Protein AF-A0A350Q839-F1 (afdb_monomer)

pLDDT: mean 71.6, std 26.06, range [25.28, 97.12]

Sequence (300 aa):
AAVNEIVLAGEKVLFVCTKRQLRSVIEQEAEQCGAFYVTERWLGGMLTNFQTIRKQIRRLKELERGQEESAFEFYTKKERLLLDRERIKLNKYLAGVKDMTRLPGAMFIVDVKREVSAVREAGRLGIPVIAITDTNANPDLVEYPVPGNDDAIRSVGLITQAIAESIREAGAQVPEEQKRKVQDAQATTYSTETGEVTETPSRPAAPRRKRVPRPEIIEKHTGSGAAGAGAAGLVEDGEEVSLEDPEGSEDEAANGIAAAGGGDATDSKAAADGEEAEDEEPIDSEPAADGETDEAESGS

Foldseek 3Di:
DVLLVLVLLVFAEEEEAQDPVALVLLVVLCVLLVHFYFHHDDDQCVQVVVVVVVVLLVLLVVLVVCVVVVVCVVPDPVVNVVSVVSNVVSCNGCVRPSPVLDDGQAYEYQDCPRCVSVLVSCVVVVRAYEYADEPVDDCVSHPHYDDWDRNDNVTCSVVSNVSSVSSNVSNVVRDPVSVVVVVVVSVVSVCVVVVDDPDPPDDDDDDDDDDDDDPPPPPPPPDDDDDDDDDDDDDDDDDDDDDDDDDDDDDDDDDDDDDDYDDDDDDDDDDDDYDDDDDDDDDDDDDDDDDDDDDDDDDD

Solvent-accessible surface area (backbone atoms only — not comparable to full-atom values): 19435 Å² total; per-residue (Å²): 105,74,68,34,54,40,28,47,73,60,42,43,45,32,40,38,31,55,53,80,91,43,27,70,57,55,51,53,42,23,57,76,39,72,38,30,36,42,43,60,58,90,57,92,44,62,70,79,37,36,73,61,46,50,52,54,44,50,53,37,52,52,50,51,51,36,56,76,68,52,61,55,74,84,49,53,76,69,54,46,53,49,53,50,52,49,39,56,55,45,44,65,59,35,56,46,46,60,84,60,88,64,86,55,54,30,35,42,36,50,35,56,74,79,41,45,68,58,47,54,42,29,59,77,71,70,33,50,34,33,28,37,36,38,100,88,41,75,56,93,75,34,80,44,61,39,82,40,58,61,84,44,59,72,51,42,46,55,54,50,47,57,50,28,47,45,43,40,57,25,52,70,67,36,50,70,67,48,54,47,54,52,49,54,51,50,52,53,59,46,36,75,72,71,71,54,78,78,78,70,95,74,75,91,76,80,85,77,78,84,82,79,80,78,87,85,73,69,74,83,80,74,83,84,88,86,87,86,86,89,82,89,87,82,86,90,85,84,83,88,88,86,87,83,88,83,84,92,83,92,84,90,86,92,80,90,88,77,90,78,88,80,88,79,86,86,84,90,80,90,88,85,78,89,77,87,89,86,83,90,85,87,81,89,82,89,89,87,85,86,81,84,90,84,89,84,91,86,91,130

Secondary structure (DSSP, 8-state):
-HHHHHHHTT--EEEE---TTTHHHHHHHHHHHT-EEE-S-PPTTTTTTHHHHHHHHHHHHHHHHHHHTTGGGGS-HHHHHHHHHHHHHHHHHHGGGTT--S--SEEEEE-TTT-HHHHHHHHHHT--EEEEE-TTS-GGG-SEEEES-SS-HHHHHHHHHHHHHHHHHHHHHS-HHHHHHHHHHHHHHHHHHH---------PPP-PPPPPPPSSSGGGSS------------------------------------------------------------------------------

Structure (mmCIF, N/CA/C/O backbone):
data_AF-A0A350Q839-F1
#
_entry.id   AF-A0A350Q839-F1
#
loop_
_atom_site.group_PDB
_atom_site.id
_atom_site.type_symbol
_atom_site.label_atom_id
_atom_site.label_alt_id
_atom_site.label_comp_id
_atom_site.label_asym_id
_atom_site.label_entity_id
_atom_site.label_seq_id
_atom_site.pdbx_PDB_ins_code
_atom_site.Cartn_x
_atom_site.Cartn_y
_atom_site.Cartn_z
_atom_site.occupancy
_atom_site.B_iso_or_equiv
_atom_site.auth_seq_id
_atom_site.auth_comp_id
_atom_site.auth_asym_id
_atom_site.auth_atom_id
_atom_site.pdbx_PDB_model_num
ATOM 1 N N . ALA A 1 1 ? -0.639 -10.291 -18.328 1.00 67.06 1 ALA A N 1
ATOM 2 C CA . ALA A 1 1 ? -0.418 -11.731 -18.053 1.00 67.06 1 ALA A CA 1
ATOM 3 C C . ALA A 1 1 ? -0.520 -11.978 -16.551 1.00 67.06 1 ALA A C 1
ATOM 5 O O . ALA A 1 1 ? -1.649 -12.027 -16.087 1.00 67.06 1 ALA A O 1
ATOM 6 N N . ALA A 1 2 ? 0.580 -11.964 -15.783 1.00 82.50 2 ALA A N 1
ATOM 7 C CA . ALA A 1 2 ? 0.571 -12.248 -14.338 1.00 82.50 2 ALA A CA 1
ATOM 8 C C . ALA A 1 2 ? -0.484 -11.458 -13.527 1.00 82.50 2 ALA A C 1
ATOM 10 O O . ALA A 1 2 ? -1.234 -12.046 -12.755 1.00 82.50 2 ALA A O 1
ATOM 11 N N . VAL A 1 3 ? -0.617 -10.141 -13.756 1.00 87.31 3 VAL A N 1
ATOM 12 C CA . VAL A 1 3 ? -1.670 -9.308 -13.128 1.00 87.31 3 VAL A CA 1
ATOM 13 C C . VAL A 1 3 ? -3.073 -9.867 -13.392 1.00 87.31 3 VAL A C 1
ATOM 15 O O . VAL A 1 3 ? -3.870 -10.007 -12.468 1.00 87.31 3 VAL A O 1
ATOM 18 N N . ASN A 1 4 ? -3.369 -10.208 -14.646 1.00 89.25 4 ASN A N 1
ATOM 19 C CA . ASN A 1 4 ? -4.672 -10.711 -15.070 1.00 89.25 4 ASN A CA 1
ATOM 20 C C . ASN A 1 4 ? -4.971 -12.060 -14.404 1.00 89.25 4 ASN A C 1
ATOM 22 O O . ASN A 1 4 ? -6.074 -12.251 -1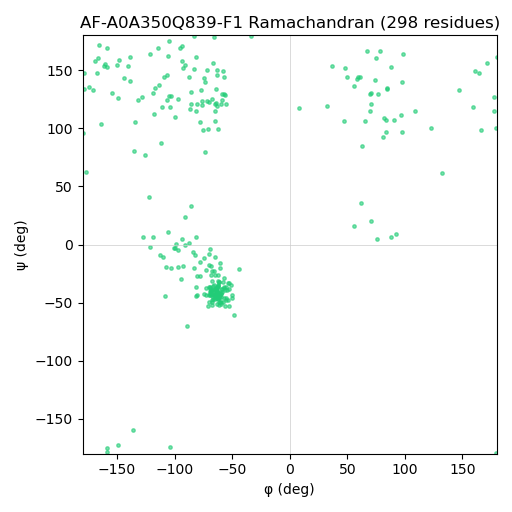3.915 1.00 89.25 4 ASN A O 1
ATOM 26 N N . GLU A 1 5 ? -3.998 -12.972 -14.340 1.00 89.44 5 GLU A N 1
ATOM 27 C CA . GLU A 1 5 ? -4.150 -14.290 -13.703 1.00 89.44 5 GLU A CA 1
ATOM 28 C C . GLU A 1 5 ? -4.481 -14.171 -12.207 1.00 89.44 5 GLU A C 1
ATOM 30 O O . GLU A 1 5 ? -5.400 -14.829 -11.719 1.00 89.44 5 GLU A O 1
ATOM 35 N N . ILE A 1 6 ? -3.804 -13.266 -11.496 1.00 89.62 6 ILE A N 1
ATOM 36 C CA . ILE A 1 6 ? -4.015 -13.015 -10.061 1.00 89.62 6 ILE A CA 1
ATOM 37 C C . ILE A 1 6 ? -5.393 -12.381 -9.807 1.00 89.62 6 ILE A C 1
ATOM 39 O O . ILE A 1 6 ? -6.110 -12.781 -8.886 1.00 89.62 6 ILE A O 1
ATOM 43 N N . VAL A 1 7 ? -5.819 -11.448 -10.663 1.00 89.12 7 VAL A N 1
ATOM 44 C CA . VAL A 1 7 ? -7.164 -10.854 -10.588 1.00 89.12 7 VAL A CA 1
ATOM 45 C C . VAL A 1 7 ? -8.252 -11.870 -10.971 1.00 89.12 7 VAL A C 1
ATOM 47 O O . VAL A 1 7 ? -9.298 -11.901 -10.325 1.00 89.12 7 VAL A O 1
ATOM 50 N N . LEU A 1 8 ? -8.006 -12.756 -11.943 1.00 87.81 8 LEU A N 1
ATOM 51 C CA . LEU A 1 8 ? -8.908 -13.854 -12.330 1.00 87.81 8 LEU A CA 1
ATOM 52 C C . LEU A 1 8 ? -9.035 -14.934 -11.245 1.00 87.81 8 LEU A C 1
ATOM 54 O O . LEU A 1 8 ? -10.121 -15.485 -11.063 1.00 87.81 8 LEU A O 1
ATOM 58 N N . ALA A 1 9 ? -7.986 -15.172 -10.452 1.00 86.31 9 ALA A N 1
ATOM 59 C CA . ALA A 1 9 ? -8.071 -15.945 -9.210 1.00 86.31 9 ALA A CA 1
ATOM 60 C C . ALA A 1 9 ? -8.945 -15.259 -8.132 1.00 86.31 9 ALA A C 1
ATOM 62 O O . ALA A 1 9 ? -9.312 -15.879 -7.132 1.00 86.31 9 ALA A O 1
ATOM 63 N N . GLY A 1 10 ? -9.330 -13.996 -8.349 1.00 83.69 10 GLY A N 1
ATOM 64 C CA . GLY A 1 10 ? -10.150 -13.175 -7.461 1.00 83.69 10 GLY A CA 1
ATOM 65 C C . GLY A 1 10 ? -9.339 -12.403 -6.418 1.00 83.69 10 GLY A C 1
ATOM 66 O O . GLY A 1 10 ? -9.921 -11.802 -5.509 1.00 83.69 10 GLY A O 1
ATOM 67 N N . GLU A 1 11 ? -8.009 -12.443 -6.491 1.00 89.88 11 GLU A N 1
ATOM 68 C CA . GLU A 1 11 ? -7.122 -11.751 -5.559 1.00 89.88 11 GLU A CA 1
ATOM 69 C C . GLU A 1 11 ? -6.948 -10.273 -5.928 1.00 89.88 11 GLU A C 1
ATOM 71 O O . GLU A 1 11 ? -7.287 -9.824 -7.023 1.00 89.88 11 GLU A O 1
ATOM 76 N N . LYS A 1 12 ? -6.498 -9.477 -4.955 1.00 92.12 12 LYS A N 1
ATOM 77 C CA . LYS A 1 12 ? -6.360 -8.023 -5.092 1.00 92.12 12 LYS A CA 1
ATOM 78 C C . LYS A 1 12 ? -4.892 -7.631 -5.146 1.00 92.12 12 LYS A C 1
ATOM 80 O O . LYS A 1 12 ? -4.066 -8.220 -4.451 1.00 92.12 12 LYS A O 1
ATOM 85 N N . VAL A 1 13 ? -4.600 -6.619 -5.957 1.00 95.06 13 VAL A N 1
ATOM 86 C CA . VAL A 1 13 ? -3.275 -6.002 -6.069 1.00 95.06 13 VAL A CA 1
ATOM 87 C C . VAL A 1 13 ? -3.149 -4.887 -5.027 1.00 95.06 13 VAL A C 1
ATOM 89 O O . VAL A 1 13 ? -4.127 -4.193 -4.737 1.00 95.06 13 VAL A O 1
ATOM 92 N N . LEU A 1 14 ? -1.952 -4.725 -4.465 1.00 96.50 14 LEU A N 1
ATOM 93 C CA . LEU A 1 14 ? -1.586 -3.617 -3.582 1.00 96.50 14 LEU A CA 1
ATOM 94 C C . LEU A 1 14 ? -0.573 -2.700 -4.280 1.00 96.50 14 LEU A C 1
ATOM 96 O O . LEU A 1 14 ? 0.532 -3.131 -4.603 1.00 96.50 14 LEU A O 1
ATOM 100 N N . PHE A 1 15 ? -0.941 -1.440 -4.486 1.00 97.12 15 PHE A N 1
ATOM 101 C CA . PHE A 1 15 ? -0.091 -0.396 -5.054 1.00 97.12 15 PHE A CA 1
ATOM 102 C C . PHE A 1 15 ? 0.741 0.263 -3.942 1.00 97.12 15 PHE A C 1
ATOM 104 O O . PHE A 1 15 ? 0.199 0.662 -2.912 1.00 97.12 15 PHE A O 1
ATOM 111 N N . VAL A 1 16 ? 2.055 0.408 -4.122 1.00 96.81 16 VAL A N 1
ATOM 112 C CA . VAL A 1 16 ? 2.957 0.996 -3.115 1.00 96.81 16 VAL A CA 1
ATOM 113 C C . VAL A 1 16 ? 3.864 2.041 -3.751 1.00 96.81 16 VAL A C 1
ATOM 115 O O . VAL A 1 16 ? 4.587 1.751 -4.703 1.00 96.81 16 VAL A O 1
ATOM 118 N N . CYS A 1 17 ? 3.832 3.261 -3.212 1.00 95.50 17 CYS A N 1
ATOM 119 C CA . CYS A 1 17 ? 4.669 4.367 -3.670 1.00 95.50 17 CYS A CA 1
ATOM 120 C C . CYS A 1 17 ? 4.718 5.502 -2.634 1.00 95.50 17 CYS A C 1
ATOM 122 O O . CYS A 1 17 ? 3.793 6.311 -2.562 1.00 95.50 17 CYS A O 1
ATOM 124 N N . THR A 1 18 ? 5.811 5.653 -1.877 1.00 94.44 18 THR A N 1
ATOM 125 C CA . THR A 1 18 ? 5.933 6.773 -0.916 1.00 94.44 18 THR A CA 1
ATOM 126 C C . THR A 1 18 ? 6.434 8.091 -1.529 1.00 94.44 18 THR A C 1
ATOM 128 O O . THR A 1 18 ? 6.417 9.129 -0.854 1.00 94.44 18 THR A O 1
ATOM 131 N N . LYS A 1 19 ? 6.845 8.103 -2.812 1.00 93.38 19 LYS A N 1
ATOM 132 C CA . LYS A 1 19 ? 7.318 9.310 -3.526 1.00 93.38 19 LYS A CA 1
ATOM 133 C C . LYS A 1 19 ? 6.246 10.403 -3.568 1.00 93.38 19 LYS A C 1
ATOM 135 O O . LYS A 1 19 ? 5.182 10.231 -4.159 1.00 93.38 19 LYS A O 1
ATOM 140 N N . ARG A 1 20 ? 6.565 11.577 -3.006 1.00 92.50 20 ARG A N 1
ATOM 141 C CA . ARG A 1 20 ? 5.627 12.707 -2.850 1.00 92.50 20 ARG A CA 1
ATOM 142 C C . ARG A 1 20 ? 5.002 13.189 -4.163 1.00 92.50 20 ARG A C 1
ATOM 144 O O . ARG A 1 20 ? 3.832 13.546 -4.135 1.00 92.50 20 ARG A O 1
ATOM 151 N N . GLN A 1 21 ? 5.7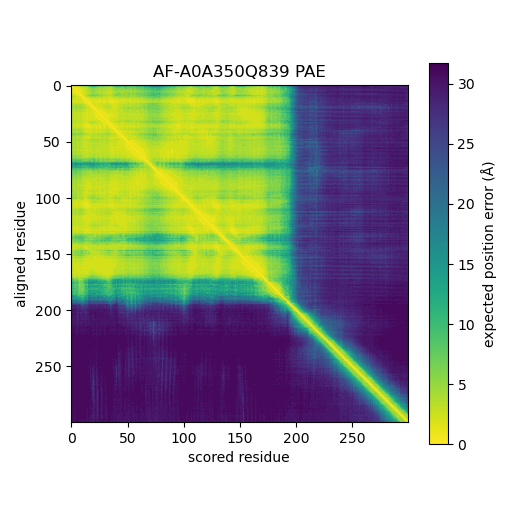39 13.191 -5.279 1.00 93.62 21 GLN A N 1
ATOM 152 C CA . GLN A 1 21 ? 5.221 13.649 -6.580 1.00 93.62 21 GLN A CA 1
ATOM 153 C C . GLN A 1 21 ? 4.166 12.716 -7.199 1.00 93.62 21 GLN A C 1
ATOM 155 O O . GLN A 1 21 ? 3.470 13.124 -8.121 1.00 93.62 21 GLN A O 1
ATOM 160 N N . LEU A 1 22 ? 4.078 11.467 -6.732 1.00 94.62 22 LEU A N 1
ATOM 161 C CA . LEU A 1 22 ? 3.321 10.397 -7.391 1.00 94.62 22 LEU A CA 1
ATOM 162 C C . LEU A 1 22 ? 2.092 9.946 -6.593 1.00 94.62 22 LEU A C 1
ATOM 164 O O . LEU A 1 22 ? 1.270 9.202 -7.115 1.00 94.62 22 LEU A O 1
ATOM 168 N N . ARG A 1 23 ? 1.946 10.406 -5.344 1.00 94.06 23 ARG A N 1
ATOM 169 C CA . ARG A 1 23 ? 0.900 9.953 -4.412 1.00 94.06 23 ARG A CA 1
ATOM 170 C C . ARG A 1 23 ? -0.502 10.049 -4.998 1.00 94.06 23 ARG A C 1
ATOM 172 O O . ARG A 1 23 ? -1.191 9.041 -5.037 1.00 94.06 23 ARG A O 1
ATOM 179 N N . SER A 1 24 ? -0.875 11.224 -5.505 1.00 94.50 24 SER A N 1
ATOM 180 C CA . SER A 1 24 ? -2.197 11.468 -6.091 1.00 94.50 24 SER A CA 1
ATOM 181 C C . SER A 1 24 ? -2.472 10.599 -7.318 1.00 94.50 24 SER A C 1
ATOM 183 O O . SER A 1 24 ? -3.597 10.155 -7.496 1.00 94.50 24 SER A O 1
ATOM 185 N N . VAL A 1 25 ? -1.453 10.325 -8.139 1.00 95.44 25 VAL A N 1
ATOM 186 C CA . VAL A 1 25 ? -1.577 9.463 -9.325 1.00 95.44 25 VAL A CA 1
ATOM 187 C C . VAL A 1 25 ? -1.846 8.018 -8.903 1.00 95.44 25 VAL A C 1
ATOM 189 O O . VAL A 1 25 ? -2.785 7.399 -9.386 1.00 95.44 25 VAL A O 1
ATOM 192 N N . ILE A 1 26 ? -1.054 7.488 -7.966 1.00 95.62 26 ILE A N 1
ATOM 193 C CA . ILE A 1 26 ? -1.199 6.104 -7.494 1.00 95.62 26 ILE A CA 1
ATOM 194 C C . ILE A 1 26 ? -2.509 5.896 -6.720 1.00 95.62 26 ILE A C 1
ATOM 196 O O . ILE A 1 26 ? -3.150 4.864 -6.886 1.00 95.62 26 ILE A O 1
ATOM 200 N N . GLU A 1 27 ? -2.916 6.870 -5.906 1.00 95.31 27 GLU A N 1
ATOM 201 C CA . GLU A 1 27 ? -4.185 6.872 -5.165 1.00 95.31 27 GLU A CA 1
ATOM 202 C C . GLU A 1 27 ? -5.388 6.831 -6.119 1.00 95.31 27 GLU A C 1
ATOM 204 O O . GLU A 1 27 ? -6.200 5.911 -6.042 1.00 95.31 27 GLU A O 1
ATOM 209 N N . GLN A 1 28 ? -5.441 7.743 -7.097 1.00 95.38 28 GLN A N 1
ATOM 210 C CA . GLN A 1 28 ? -6.533 7.814 -8.074 1.00 95.38 28 GLN A CA 1
ATOM 211 C C . GLN A 1 28 ? -6.644 6.550 -8.939 1.00 95.38 28 GLN A C 1
ATOM 213 O O . GLN A 1 28 ? -7.746 6.036 -9.125 1.00 95.38 28 GLN A O 1
ATOM 218 N N . GLU A 1 29 ? -5.530 6.027 -9.459 1.00 95.19 29 GLU A N 1
ATOM 219 C CA . GLU A 1 29 ? -5.541 4.815 -10.292 1.00 95.19 29 GLU A CA 1
ATOM 220 C C . GLU A 1 29 ? -5.921 3.560 -9.483 1.00 95.19 29 GLU A C 1
ATOM 222 O O . GLU A 1 29 ? -6.689 2.718 -9.959 1.00 95.19 29 GLU A O 1
ATOM 227 N N . ALA A 1 30 ? -5.446 3.440 -8.236 1.00 94.88 30 ALA A N 1
ATOM 228 C CA . ALA A 1 30 ? -5.801 2.325 -7.358 1.00 94.88 30 ALA A CA 1
ATOM 229 C C . ALA A 1 30 ? -7.292 2.342 -6.978 1.00 94.88 30 ALA A C 1
ATOM 231 O O . ALA A 1 30 ? -7.953 1.303 -7.054 1.00 94.88 30 ALA A O 1
ATOM 232 N N . GLU A 1 31 ? -7.845 3.512 -6.643 1.00 93.75 31 GLU A N 1
ATOM 233 C CA . GLU A 1 31 ? -9.278 3.679 -6.373 1.00 93.75 31 GLU A CA 1
ATOM 234 C C . GLU A 1 31 ? -10.127 3.343 -7.611 1.00 93.75 31 GLU A C 1
ATOM 236 O O . GLU A 1 31 ? -11.080 2.567 -7.514 1.00 93.75 31 GLU A O 1
ATOM 241 N N . GLN A 1 32 ? -9.738 3.822 -8.800 1.00 92.50 32 GLN A N 1
ATOM 242 C CA . GLN A 1 32 ? -10.452 3.559 -10.059 1.00 92.50 32 GLN A CA 1
ATOM 243 C C . GLN A 1 32 ? -10.458 2.087 -10.507 1.00 92.50 32 GLN A C 1
ATOM 245 O O . GLN A 1 32 ? -11.354 1.683 -11.255 1.00 92.50 32 GLN A O 1
ATOM 250 N N . CYS A 1 33 ? -9.471 1.277 -10.111 1.00 91.88 33 CYS A N 1
ATOM 251 C CA . CYS A 1 33 ? -9.470 -0.171 -10.368 1.00 91.88 33 CYS A CA 1
ATOM 252 C C . CYS A 1 33 ? -9.945 -1.009 -9.163 1.00 91.88 33 CYS A C 1
ATOM 254 O O . CYS A 1 33 ? -10.015 -2.240 -9.243 1.00 91.88 33 CYS A O 1
ATOM 256 N N . GLY A 1 34 ? -10.315 -0.366 -8.047 1.00 90.81 34 GLY A N 1
ATOM 257 C CA . GLY A 1 34 ? -10.729 -1.040 -6.816 1.00 90.81 34 GLY A CA 1
ATOM 258 C C . GLY A 1 34 ? -9.622 -1.915 -6.218 1.00 90.81 34 GLY A C 1
ATOM 259 O O . GLY A 1 34 ? -9.902 -3.017 -5.727 1.00 90.81 34 GLY A O 1
ATOM 260 N N . ALA A 1 35 ? -8.372 -1.471 -6.333 1.00 94.25 35 ALA A N 1
ATOM 261 C CA . ALA A 1 35 ? -7.195 -2.058 -5.707 1.00 94.25 35 ALA A CA 1
ATOM 262 C C . ALA A 1 35 ? -6.871 -1.349 -4.380 1.00 94.25 35 ALA A C 1
ATOM 264 O O . ALA A 1 35 ? -7.433 -0.304 -4.060 1.00 94.25 35 ALA A O 1
ATOM 265 N N . PHE A 1 36 ? -5.963 -1.925 -3.593 1.00 96.00 36 PHE A N 1
ATOM 266 C CA . PHE A 1 36 ? -5.485 -1.301 -2.356 1.00 96.00 36 PHE A CA 1
ATOM 267 C C . PHE A 1 36 ? -4.250 -0.440 -2.633 1.00 96.00 36 PHE A C 1
ATOM 269 O O . PHE A 1 36 ? -3.508 -0.727 -3.575 1.00 96.00 36 PHE A O 1
ATOM 276 N N . TYR A 1 37 ? -3.982 0.572 -1.803 1.00 97.00 37 TYR A N 1
ATOM 277 C CA . TYR A 1 37 ? -2.809 1.441 -1.955 1.00 97.00 37 TYR A CA 1
ATOM 278 C C . TYR A 1 37 ? -2.124 1.833 -0.637 1.00 97.00 37 TYR A C 1
ATOM 280 O O . TYR A 1 37 ? -2.742 1.914 0.424 1.00 97.00 37 TYR A O 1
ATOM 288 N N . VAL A 1 38 ? -0.821 2.125 -0.718 1.00 96.81 38 VAL A N 1
ATOM 289 C CA . VAL A 1 38 ? -0.012 2.759 0.335 1.00 96.81 38 VAL A CA 1
ATOM 290 C C . VAL A 1 38 ? 0.841 3.866 -0.292 1.00 96.81 38 VAL A C 1
ATOM 292 O O . VAL A 1 38 ? 1.845 3.600 -0.954 1.00 96.81 38 VAL A O 1
ATOM 295 N N . THR A 1 39 ? 0.445 5.121 -0.063 1.00 95.31 39 THR A N 1
ATOM 296 C CA . THR A 1 39 ? 1.069 6.326 -0.652 1.00 95.31 39 THR A CA 1
ATOM 297 C C . THR A 1 39 ? 1.887 7.164 0.338 1.00 95.31 39 THR A C 1
ATOM 299 O O . THR A 1 39 ? 2.732 7.971 -0.054 1.00 95.31 39 THR A O 1
ATOM 302 N N . GLU A 1 40 ? 1.663 7.001 1.646 1.00 93.94 40 GLU A N 1
ATOM 303 C CA . GLU A 1 40 ? 2.303 7.839 2.666 1.00 93.94 40 GLU A CA 1
ATOM 304 C C . GLU A 1 40 ? 3.648 7.294 3.152 1.00 93.94 40 GLU A C 1
ATOM 306 O O . GLU A 1 40 ? 4.694 7.885 2.871 1.00 93.94 40 GLU A O 1
ATOM 311 N N . ARG A 1 41 ? 3.628 6.179 3.891 1.00 93.81 41 ARG A N 1
ATOM 312 C CA . ARG A 1 41 ? 4.818 5.505 4.422 1.00 93.81 41 ARG A CA 1
ATOM 313 C C . ARG A 1 41 ? 4.522 4.025 4.636 1.00 93.81 41 ARG A C 1
ATOM 315 O O . ARG A 1 41 ? 3.568 3.704 5.340 1.00 93.81 41 ARG A O 1
ATOM 322 N N . TRP A 1 42 ? 5.396 3.147 4.145 1.00 94.69 42 TRP A N 1
ATOM 323 C CA . TRP A 1 42 ? 5.372 1.736 4.527 1.00 94.69 42 TRP A CA 1
ATOM 324 C C . TRP A 1 42 ? 5.656 1.574 6.029 1.00 94.69 42 TRP A C 1
ATOM 326 O O . TRP A 1 42 ? 6.723 1.963 6.523 1.00 94.69 42 TRP A O 1
ATOM 336 N N . LEU A 1 43 ? 4.702 1.012 6.770 1.00 93.44 43 LEU A N 1
ATOM 337 C CA . LEU A 1 43 ? 4.903 0.617 8.162 1.00 93.44 43 LEU A CA 1
ATOM 338 C C . LEU A 1 43 ? 5.504 -0.792 8.169 1.00 93.44 43 LEU A C 1
ATOM 340 O O . LEU A 1 43 ? 4.901 -1.723 7.647 1.00 93.44 43 LEU A O 1
ATOM 344 N N . GLY A 1 44 ? 6.693 -0.955 8.753 1.00 93.19 44 GLY A N 1
ATOM 345 C CA . GLY A 1 44 ? 7.343 -2.265 8.830 1.00 93.19 44 GLY A CA 1
ATOM 346 C C . GLY A 1 44 ? 6.464 -3.278 9.568 1.00 93.19 44 GLY A C 1
ATOM 347 O O . GLY A 1 44 ? 5.971 -2.992 10.660 1.00 93.19 44 GLY A O 1
ATOM 348 N N . GLY A 1 45 ? 6.265 -4.448 8.967 1.00 92.06 45 GLY A N 1
ATOM 349 C CA . GLY A 1 45 ? 5.291 -5.435 9.424 1.00 92.06 45 GLY A CA 1
ATOM 350 C C . GLY A 1 45 ? 3.916 -5.308 8.761 1.00 92.06 45 GLY A C 1
ATOM 351 O O . GLY A 1 45 ? 2.989 -5.983 9.206 1.00 92.06 45 GLY A O 1
ATOM 352 N N . MET A 1 46 ? 3.757 -4.475 7.723 1.00 92.69 46 MET A N 1
ATOM 353 C CA . MET A 1 46 ? 2.472 -4.264 7.041 1.00 92.69 46 MET A CA 1
ATOM 354 C C . MET A 1 46 ? 1.850 -5.564 6.519 1.00 92.69 46 MET A C 1
ATOM 356 O O . MET A 1 46 ? 0.636 -5.740 6.610 1.00 92.69 46 MET A O 1
ATOM 360 N N . LEU A 1 47 ? 2.683 -6.494 6.042 1.00 94.44 47 LEU A N 1
ATOM 361 C CA . LEU A 1 47 ? 2.246 -7.804 5.553 1.00 94.44 47 LEU A CA 1
ATOM 362 C C . LEU A 1 47 ? 2.651 -8.914 6.527 1.00 94.44 47 LEU A C 1
ATOM 364 O O . LEU A 1 47 ? 1.852 -9.782 6.869 1.00 94.44 47 LEU A O 1
ATOM 368 N N . THR A 1 48 ? 3.887 -8.865 7.029 1.00 94.25 48 THR A N 1
ATOM 369 C CA . THR A 1 48 ? 4.441 -9.921 7.899 1.00 94.25 48 THR A CA 1
ATOM 370 C C . THR A 1 48 ? 3.855 -9.925 9.317 1.00 94.25 48 THR A C 1
ATOM 372 O O . THR A 1 48 ? 3.850 -10.964 9.971 1.00 94.25 48 THR A O 1
ATOM 375 N N . ASN A 1 49 ? 3.295 -8.803 9.783 1.00 93.12 49 ASN A N 1
ATOM 376 C CA . ASN A 1 49 ? 2.569 -8.664 11.052 1.00 93.12 49 ASN A CA 1
ATOM 377 C C . ASN A 1 49 ? 1.135 -8.147 10.809 1.00 93.12 49 ASN A C 1
ATOM 379 O O . ASN A 1 49 ? 0.608 -7.297 11.537 1.00 93.12 49 ASN A O 1
ATOM 383 N N . PHE A 1 50 ? 0.479 -8.665 9.765 1.00 92.75 50 PHE A N 1
ATOM 384 C CA . PHE A 1 50 ? -0.833 -8.185 9.328 1.00 92.75 50 PHE A CA 1
ATOM 385 C C . PHE A 1 50 ? -1.914 -8.251 10.423 1.00 92.75 50 PHE A C 1
ATOM 387 O O . PHE A 1 50 ? -2.783 -7.386 10.475 1.00 92.75 50 PHE A O 1
ATOM 394 N N . GLN A 1 51 ? -1.827 -9.188 11.376 1.00 91.06 51 GLN A N 1
ATOM 395 C CA . GLN A 1 51 ? -2.734 -9.239 12.536 1.00 91.06 51 GLN A CA 1
ATOM 396 C C . GLN A 1 51 ? -2.683 -7.965 13.398 1.00 91.06 51 GLN A C 1
ATOM 398 O O . GLN A 1 51 ? -3.715 -7.502 13.885 1.00 91.06 51 GLN A O 1
ATOM 403 N N . THR A 1 52 ? -1.502 -7.371 13.588 1.00 92.06 52 THR A N 1
ATOM 404 C CA . THR A 1 52 ? -1.362 -6.110 14.337 1.00 92.06 52 THR A CA 1
ATOM 405 C C . THR A 1 52 ? -1.884 -4.926 13.530 1.00 92.06 52 THR A C 1
ATOM 407 O O . THR A 1 52 ? -2.540 -4.044 14.080 1.00 92.06 52 THR A O 1
ATOM 410 N N . ILE A 1 53 ? -1.669 -4.937 12.215 1.00 93.19 53 ILE A N 1
ATOM 411 C CA . ILE A 1 53 ? -2.172 -3.909 11.297 1.00 93.19 53 ILE A CA 1
ATOM 412 C C . ILE A 1 53 ? -3.705 -3.943 11.230 1.00 93.19 53 ILE A C 1
ATOM 414 O O . ILE A 1 53 ? -4.335 -2.899 11.374 1.00 93.19 53 ILE A O 1
ATOM 418 N N . ARG A 1 54 ? -4.325 -5.131 11.153 1.00 91.06 54 ARG A N 1
ATOM 419 C CA . ARG A 1 54 ? -5.785 -5.313 11.267 1.00 91.06 54 ARG A CA 1
ATOM 420 C C . ARG A 1 54 ? -6.348 -4.711 12.557 1.00 91.06 54 ARG A C 1
ATOM 422 O O . ARG A 1 54 ? -7.406 -4.093 12.512 1.00 91.06 54 ARG A O 1
ATOM 429 N N . LYS A 1 55 ? -5.652 -4.831 13.697 1.00 92.88 55 LYS A N 1
ATOM 430 C CA . LYS A 1 55 ? -6.068 -4.179 14.958 1.00 92.88 55 LYS A CA 1
ATOM 431 C C . LYS A 1 55 ? -6.043 -2.649 14.850 1.00 92.88 55 LYS A C 1
ATOM 433 O O . LYS A 1 55 ? -6.966 -2.003 15.332 1.00 92.88 55 LYS A O 1
ATOM 438 N N . GLN A 1 56 ? -5.042 -2.072 14.181 1.00 93.31 56 GLN A N 1
ATOM 439 C CA . GLN A 1 56 ? -4.973 -0.623 13.927 1.00 93.31 56 GLN A CA 1
ATOM 440 C C . GLN A 1 56 ? -6.055 -0.151 12.936 1.00 93.31 56 GLN A C 1
ATOM 442 O O . GLN A 1 56 ? -6.654 0.900 13.144 1.00 93.31 56 GLN A O 1
ATOM 447 N N . ILE A 1 57 ? -6.373 -0.947 11.910 1.00 93.69 57 ILE A N 1
ATOM 448 C CA . ILE A 1 57 ? -7.493 -0.687 10.986 1.00 93.69 57 ILE A CA 1
ATOM 449 C C . ILE A 1 57 ? -8.841 -0.765 11.723 1.00 93.69 57 ILE A C 1
ATOM 451 O O . ILE A 1 57 ? -9.702 0.089 11.526 1.00 93.69 57 ILE A O 1
ATOM 455 N N . ARG A 1 58 ? -9.024 -1.749 12.614 1.00 93.62 58 ARG A N 1
ATOM 456 C CA . ARG A 1 58 ? -10.222 -1.866 13.462 1.00 93.62 58 ARG A CA 1
ATOM 457 C C . ARG A 1 58 ? -10.372 -0.643 14.370 1.00 93.62 58 ARG A C 1
ATOM 459 O O . ARG A 1 58 ? -11.440 -0.044 14.390 1.00 93.62 58 ARG A O 1
ATOM 466 N N . ARG A 1 59 ? -9.281 -0.210 15.011 1.00 94.38 59 ARG A N 1
ATOM 467 C CA . ARG A 1 59 ? -9.223 1.021 15.813 1.00 94.38 59 ARG A CA 1
ATOM 468 C C . ARG A 1 59 ? -9.575 2.272 15.000 1.00 94.38 59 ARG A C 1
ATOM 470 O O . ARG A 1 59 ? -10.307 3.120 15.496 1.00 94.38 59 ARG A O 1
ATOM 477 N N . LEU A 1 60 ? -9.110 2.381 13.753 1.00 94.62 60 LEU A N 1
ATOM 478 C CA . LEU A 1 60 ? -9.512 3.464 12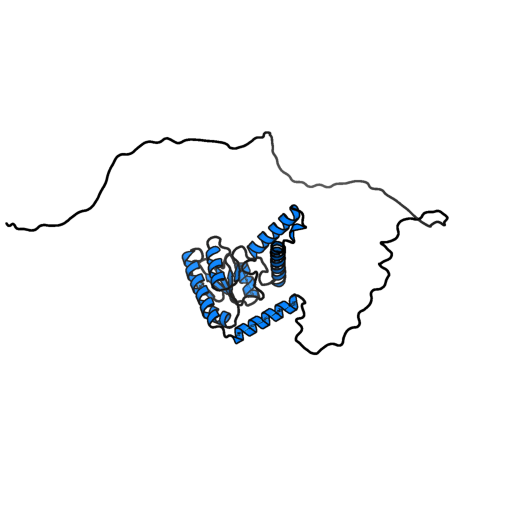.846 1.00 94.62 60 LEU A CA 1
ATOM 479 C C . LEU A 1 60 ? -11.029 3.445 12.592 1.00 94.62 60 LEU A C 1
ATOM 481 O O . LEU A 1 60 ? -11.682 4.462 12.808 1.00 94.62 60 LEU A O 1
ATOM 485 N N . LYS A 1 61 ? -11.598 2.285 12.236 1.00 93.75 61 LYS A N 1
ATOM 486 C CA . LYS A 1 61 ? -13.046 2.130 11.997 1.00 93.75 61 LYS A CA 1
ATOM 487 C C . LYS A 1 61 ? -13.892 2.412 13.247 1.00 93.75 61 LYS A C 1
ATOM 489 O O . LYS A 1 61 ? -14.966 2.995 13.140 1.00 93.75 61 LYS A O 1
ATOM 494 N N . GLU A 1 62 ? -13.406 2.058 14.438 1.00 92.75 62 GLU A N 1
ATOM 495 C CA . GLU A 1 62 ? -14.029 2.429 15.719 1.00 92.75 62 GLU A CA 1
ATOM 496 C C . GLU A 1 62 ? -14.050 3.950 15.942 1.00 92.75 62 GLU A C 1
ATOM 498 O O . GLU A 1 62 ? -15.065 4.483 16.389 1.00 92.75 62 GLU A O 1
ATOM 503 N N . LEU A 1 63 ? -12.949 4.646 15.632 1.00 93.06 63 LEU A N 1
ATOM 504 C CA . LEU A 1 63 ? -12.833 6.101 15.788 1.00 93.06 6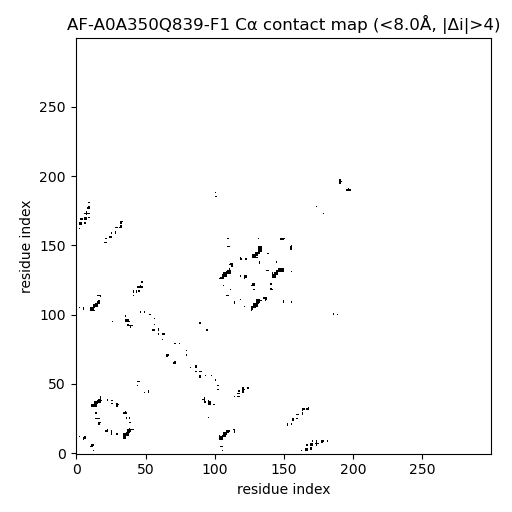3 LEU A CA 1
ATOM 505 C C . LEU A 1 63 ? -13.700 6.871 14.783 1.00 93.06 63 LEU A C 1
ATOM 507 O O . LEU A 1 63 ? -14.263 7.901 15.138 1.00 93.06 63 LEU A O 1
ATOM 511 N N . GLU A 1 64 ? -13.819 6.378 13.550 1.00 92.62 64 GLU A N 1
ATOM 512 C CA . GLU A 1 64 ? -14.707 6.945 12.527 1.00 92.62 64 GLU A CA 1
ATOM 513 C C . GLU A 1 64 ? -16.179 6.759 12.915 1.00 92.62 64 GLU A C 1
ATOM 515 O O . GLU A 1 64 ? -16.912 7.739 13.025 1.00 92.62 64 GLU A O 1
ATOM 520 N N . ARG A 1 65 ? -16.591 5.528 13.252 1.00 92.31 65 ARG A N 1
ATOM 521 C CA . ARG A 1 65 ? -17.965 5.235 13.690 1.00 92.31 65 ARG A CA 1
ATOM 522 C C . ARG A 1 65 ? -18.352 6.028 14.945 1.00 92.31 65 ARG A C 1
ATOM 524 O O . ARG A 1 65 ? -19.447 6.572 15.021 1.00 92.31 65 ARG A O 1
ATOM 531 N N . GLY A 1 66 ? -17.444 6.147 15.918 1.00 89.12 66 GLY A N 1
ATOM 532 C CA . GLY A 1 66 ? -17.663 6.952 17.126 1.00 89.12 66 GLY A CA 1
ATOM 533 C C . GLY A 1 66 ? -17.790 8.459 16.861 1.00 89.12 66 GLY A C 1
ATOM 534 O O . GLY A 1 66 ? -18.400 9.169 17.663 1.00 89.12 66 GLY A O 1
ATOM 535 N N . GLN A 1 67 ? -17.254 8.945 15.738 1.00 87.50 67 GLN A N 1
ATOM 536 C CA . GLN A 1 67 ? -17.437 10.319 15.282 1.00 87.50 67 GLN A CA 1
ATOM 537 C C . GLN A 1 67 ? -18.780 10.511 14.567 1.00 87.50 67 GLN A C 1
ATOM 539 O O . GLN A 1 67 ? -19.457 11.502 14.825 1.00 87.50 67 GLN A O 1
ATOM 544 N N . GLU A 1 68 ? -19.167 9.572 13.701 1.00 88.44 68 GLU A N 1
ATOM 545 C CA . GLU A 1 68 ? -20.447 9.583 12.976 1.00 88.44 68 GLU A CA 1
ATOM 546 C C . GLU A 1 68 ? -21.652 9.460 13.923 1.00 88.44 68 GLU A C 1
ATOM 548 O O . GLU A 1 68 ? -22.653 10.150 13.752 1.00 88.44 68 GLU A O 1
ATOM 553 N N . GLU A 1 69 ? -21.538 8.639 14.970 1.00 90.25 69 GLU A N 1
ATOM 554 C CA . GLU A 1 69 ? -22.575 8.437 15.993 1.00 90.25 69 GLU A CA 1
ATOM 555 C C . GLU A 1 69 ? -22.599 9.531 1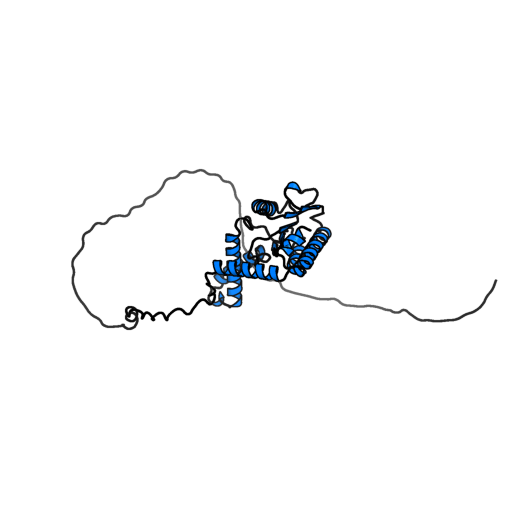7.082 1.00 90.25 69 GLU A C 1
ATOM 557 O O . GLU A 1 69 ? -23.311 9.392 18.076 1.00 90.25 69 GLU A O 1
ATOM 562 N N . SER A 1 70 ? -21.802 10.602 16.955 1.00 83.88 70 SER A N 1
ATOM 563 C CA . SER A 1 70 ? -21.641 11.650 17.983 1.00 83.88 70 SER A CA 1
ATOM 564 C C . SER A 1 70 ? -21.208 11.134 19.373 1.00 83.88 70 SER A C 1
ATOM 566 O O . SER A 1 70 ? -21.255 11.864 20.364 1.00 83.88 70 SER A O 1
ATOM 568 N N . ALA A 1 71 ? -20.703 9.897 19.481 1.00 81.31 71 ALA A N 1
ATOM 569 C CA . ALA A 1 71 ? -20.330 9.265 20.754 1.00 81.31 71 ALA A CA 1
ATOM 570 C C . ALA A 1 71 ? -19.234 10.039 21.517 1.00 81.31 71 ALA A C 1
ATOM 572 O O . ALA A 1 71 ? -19.096 9.922 22.737 1.00 81.31 71 ALA A O 1
ATOM 573 N N . PHE A 1 72 ? -18.476 10.884 20.812 1.00 79.88 72 PHE A N 1
ATOM 574 C CA . PHE A 1 72 ? -17.485 11.782 21.398 1.00 79.88 72 PHE A CA 1
ATOM 575 C C . PHE A 1 72 ? -18.077 12.944 22.219 1.00 79.88 72 PHE A C 1
ATOM 577 O O . PHE A 1 72 ? -17.328 13.628 22.917 1.00 79.88 72 PHE A O 1
ATOM 584 N N . GLU A 1 73 ? -19.397 13.158 22.220 1.00 82.25 73 GLU A N 1
ATOM 585 C CA . GLU A 1 73 ? -20.055 14.207 23.013 1.00 82.25 73 GLU A CA 1
ATOM 586 C C . GLU A 1 73 ? -19.887 14.053 24.533 1.00 82.25 73 GLU A C 1
ATOM 588 O O . GLU A 1 73 ? -19.842 15.060 25.242 1.00 82.25 73 GLU A O 1
ATOM 593 N N . PHE A 1 74 ? -19.686 12.832 25.033 1.00 85.88 74 PHE A N 1
ATOM 594 C CA . PHE A 1 74 ? -19.459 12.570 26.460 1.00 85.88 74 PHE A CA 1
ATOM 595 C C . PHE A 1 74 ? -18.005 12.797 26.915 1.00 85.88 74 PHE A C 1
ATOM 597 O O . PHE A 1 74 ? -17.730 12.802 28.113 1.00 85.88 74 PHE A O 1
ATOM 604 N N . TYR A 1 75 ? -17.073 13.017 25.983 1.00 89.06 75 TYR A N 1
ATOM 605 C CA . TYR A 1 75 ? -15.649 13.204 26.274 1.00 89.06 75 TYR A CA 1
ATOM 606 C C . TYR A 1 75 ? -15.285 14.681 26.452 1.00 89.06 75 TYR A C 1
ATOM 608 O O . TYR A 1 75 ? -15.874 15.575 25.825 1.00 89.06 75 TYR A O 1
ATOM 616 N N . THR A 1 76 ? -14.248 14.954 27.248 1.00 94.50 76 THR A N 1
ATOM 617 C CA . THR A 1 76 ? -13.707 16.310 27.409 1.00 94.50 76 THR A CA 1
ATOM 618 C C . THR A 1 76 ? -13.069 16.814 26.111 1.00 94.50 76 THR A C 1
ATOM 620 O O . THR A 1 76 ? -12.584 16.039 25.285 1.00 94.50 76 THR A O 1
ATOM 623 N N . LYS A 1 77 ? -12.982 18.142 25.934 1.00 92.56 77 LYS A N 1
ATOM 624 C CA . LYS A 1 77 ? -12.336 18.757 24.752 1.00 92.56 77 LYS A CA 1
ATOM 625 C C . LYS A 1 77 ? -10.900 18.252 24.520 1.00 92.56 77 LYS A C 1
ATOM 627 O O . LYS A 1 77 ? -10.475 18.135 23.375 1.00 92.56 77 LYS A O 1
ATOM 632 N N . LYS A 1 78 ? -10.165 17.937 25.596 1.00 94.12 78 LYS A N 1
ATOM 633 C CA . LYS A 1 78 ? -8.796 17.401 25.531 1.00 94.12 78 LYS A CA 1
ATOM 634 C C . LYS A 1 78 ? -8.774 15.970 24.990 1.00 94.12 78 LYS A C 1
ATOM 636 O O . LYS A 1 78 ? -7.940 15.665 24.146 1.00 94.12 78 LYS A O 1
ATOM 641 N N . GLU A 1 79 ? -9.685 15.115 25.445 1.00 93.38 79 GLU A N 1
ATOM 642 C CA . GLU A 1 79 ? -9.789 13.725 24.984 1.00 93.38 79 GLU A CA 1
ATOM 643 C C . GLU A 1 79 ? -10.271 13.648 23.536 1.00 93.38 79 GLU A C 1
ATOM 645 O O . GLU A 1 79 ? -9.646 12.949 22.744 1.00 93.38 79 GLU A O 1
ATOM 650 N N . ARG A 1 80 ? -11.286 14.439 23.150 1.00 92.00 80 ARG A N 1
ATOM 651 C CA . ARG A 1 80 ? -11.722 14.543 21.744 1.00 92.00 80 ARG A CA 1
ATOM 652 C C . ARG A 1 80 ? -10.556 14.904 20.825 1.00 92.00 80 ARG A C 1
ATOM 654 O O . ARG A 1 80 ? -10.316 14.212 19.846 1.00 92.00 80 ARG A O 1
ATOM 661 N N . LEU A 1 81 ? -9.763 15.914 21.196 1.00 92.88 81 LEU A N 1
ATOM 662 C CA . LEU A 1 81 ? -8.578 16.323 20.435 1.00 92.88 81 LEU A CA 1
ATOM 663 C C . LEU A 1 81 ? -7.514 15.214 20.328 1.00 92.88 81 LEU A C 1
ATOM 665 O O . LEU A 1 81 ? -6.802 15.148 19.326 1.00 92.88 81 LEU A O 1
ATOM 669 N N . LEU A 1 82 ? -7.374 14.350 21.338 1.00 94.44 82 LEU A N 1
ATOM 670 C CA . LEU A 1 82 ? -6.469 13.196 21.276 1.00 94.44 82 LEU A CA 1
ATOM 671 C C . LEU A 1 82 ? -7.011 12.102 20.346 1.00 94.44 82 LEU A C 1
ATOM 673 O O . LEU A 1 82 ? -6.249 11.604 19.519 1.00 94.44 82 LEU A O 1
ATOM 677 N N . LEU A 1 83 ? -8.308 11.791 20.424 1.00 93.56 83 LEU A N 1
ATOM 678 C CA . LEU A 1 83 ? -8.984 10.829 19.545 1.00 93.56 83 LEU A CA 1
ATOM 679 C C . LEU A 1 83 ? -8.966 11.295 18.079 1.00 93.56 83 LEU A C 1
ATOM 681 O O . LEU A 1 83 ? -8.658 10.506 17.190 1.00 93.56 83 LEU A O 1
ATOM 685 N N . ASP A 1 84 ? -9.183 12.586 17.815 1.00 93.38 84 ASP A N 1
ATOM 686 C CA . ASP A 1 84 ? -9.061 13.172 16.475 1.00 93.38 84 ASP A CA 1
ATOM 687 C C . ASP A 1 84 ? -7.631 13.087 15.931 1.00 93.38 84 ASP A C 1
ATOM 689 O O . ASP A 1 84 ? -7.425 12.729 14.772 1.00 93.38 84 ASP A O 1
ATOM 693 N N . ARG A 1 85 ? -6.618 13.370 16.760 1.00 95.62 85 ARG A N 1
ATOM 694 C CA . ARG A 1 85 ? -5.206 13.212 16.369 1.00 95.62 85 ARG A CA 1
ATOM 695 C C . ARG A 1 85 ? -4.854 11.751 16.086 1.00 95.62 85 ARG A C 1
ATOM 697 O O . ARG A 1 85 ? -4.095 11.492 15.154 1.00 95.62 85 ARG A O 1
ATOM 704 N N . GLU A 1 86 ? -5.396 10.811 16.860 1.00 95.31 86 GLU A N 1
ATOM 705 C CA . GLU A 1 86 ? -5.253 9.371 16.627 1.00 95.31 86 GLU A CA 1
ATOM 706 C C . GLU A 1 86 ? -5.893 8.972 15.287 1.00 95.31 86 GLU A C 1
ATOM 708 O O . GLU A 1 86 ? -5.208 8.407 14.433 1.00 95.31 86 GLU A O 1
ATOM 713 N N . ARG A 1 87 ? -7.152 9.366 15.055 1.00 95.44 87 ARG A N 1
ATOM 714 C CA . ARG A 1 87 ? -7.907 9.135 13.813 1.00 95.44 87 ARG A CA 1
ATOM 715 C C . ARG A 1 87 ? -7.181 9.688 12.589 1.00 95.44 87 ARG A C 1
ATOM 717 O O . ARG A 1 87 ? -6.933 8.942 11.647 1.00 95.44 87 ARG A O 1
ATOM 724 N N . ILE A 1 88 ? -6.782 10.963 12.608 1.00 96.31 88 ILE A N 1
ATOM 725 C CA . ILE A 1 88 ? -6.065 11.617 11.499 1.00 96.31 88 ILE A CA 1
ATOM 726 C C . ILE A 1 88 ? -4.742 10.895 11.211 1.00 96.31 88 ILE A C 1
ATOM 728 O O . ILE A 1 88 ? -4.405 10.658 10.051 1.00 96.31 88 ILE A O 1
ATOM 732 N N . LYS A 1 89 ? -3.998 10.506 12.257 1.00 95.56 89 LYS A N 1
ATOM 733 C CA . LYS A 1 89 ? -2.738 9.768 12.113 1.00 95.56 89 LYS A CA 1
ATOM 734 C C . LYS A 1 89 ? -2.958 8.380 11.509 1.00 95.56 89 LYS A C 1
ATOM 736 O O . LYS A 1 89 ? -2.198 8.002 10.624 1.00 95.56 89 LYS A O 1
ATOM 741 N N . LEU A 1 90 ? -3.954 7.627 11.976 1.00 95.12 90 LEU A N 1
ATOM 742 C CA . LEU A 1 90 ? -4.255 6.291 11.460 1.00 95.12 90 LEU A CA 1
ATOM 743 C C . LEU A 1 90 ? -4.772 6.351 10.022 1.00 95.12 90 LEU A C 1
ATOM 745 O O . LEU A 1 90 ? -4.226 5.654 9.170 1.00 95.12 90 LEU A O 1
ATOM 749 N N . ASN A 1 91 ? -5.736 7.230 9.733 1.00 94.94 91 ASN A N 1
ATOM 750 C CA . ASN A 1 91 ? -6.286 7.406 8.390 1.00 94.94 91 ASN A CA 1
ATOM 751 C C . ASN A 1 91 ? -5.179 7.725 7.377 1.00 94.94 91 ASN A C 1
ATOM 753 O O . ASN A 1 91 ? -5.065 7.058 6.355 1.00 94.94 91 ASN A O 1
ATOM 757 N N . LYS A 1 92 ? -4.274 8.653 7.721 1.00 94.19 92 LYS A N 1
ATOM 758 C CA . LYS A 1 92 ? -3.140 9.028 6.867 1.00 94.19 92 LYS A CA 1
ATOM 759 C C . LYS A 1 92 ? -2.284 7.836 6.406 1.00 94.19 92 LYS A C 1
ATOM 761 O O . LYS A 1 92 ? -1.808 7.846 5.279 1.00 94.19 92 LYS A O 1
ATOM 766 N N . TYR A 1 93 ? -2.051 6.831 7.252 1.00 94.06 93 TYR A N 1
ATOM 767 C CA . TYR A 1 93 ? -1.206 5.682 6.885 1.00 94.06 93 TYR A CA 1
ATOM 768 C C . TYR A 1 93 ? -1.986 4.454 6.405 1.00 94.06 93 TYR A C 1
ATOM 770 O O . TYR A 1 93 ? -1.379 3.575 5.796 1.00 94.06 93 TYR A O 1
ATOM 778 N N . LEU A 1 94 ? -3.284 4.358 6.712 1.00 94.31 94 LEU A N 1
ATOM 779 C CA . LEU A 1 94 ? -4.073 3.135 6.535 1.00 94.31 94 LEU A CA 1
ATOM 780 C C . LEU A 1 94 ? -5.293 3.288 5.613 1.00 94.31 94 LEU A C 1
ATOM 782 O O . LEU A 1 94 ? -5.941 2.276 5.366 1.00 94.31 94 LEU A O 1
ATOM 786 N N . ALA A 1 95 ? -5.595 4.481 5.082 1.00 93.06 95 ALA A N 1
ATOM 787 C CA . ALA A 1 95 ? -6.744 4.725 4.198 1.00 93.06 95 ALA A CA 1
ATOM 788 C C . ALA A 1 95 ? -6.852 3.691 3.060 1.00 93.06 95 ALA A C 1
ATOM 790 O O . ALA A 1 95 ? -7.798 2.906 3.031 1.00 93.06 95 ALA A O 1
ATOM 791 N N . GLY A 1 96 ? -5.834 3.593 2.199 1.00 93.12 96 GLY A N 1
ATOM 792 C CA . GLY A 1 96 ? -5.831 2.676 1.051 1.00 93.12 96 GLY A CA 1
ATOM 793 C C . GLY A 1 96 ? -5.746 1.177 1.376 1.00 93.12 96 GLY A C 1
ATOM 794 O O . GLY A 1 96 ? -5.832 0.357 0.465 1.00 93.12 96 GLY A O 1
ATOM 795 N N . VAL A 1 97 ? -5.608 0.791 2.652 1.00 94.75 97 VAL A N 1
ATOM 796 C CA . VAL A 1 97 ? -5.664 -0.612 3.123 1.00 94.75 97 VAL A CA 1
ATOM 797 C C . VAL A 1 97 ? -6.803 -0.864 4.122 1.00 94.75 97 VAL A C 1
ATOM 799 O O . VAL A 1 97 ? -6.920 -1.964 4.661 1.00 94.75 97 VAL A O 1
ATOM 802 N N . LYS A 1 98 ? -7.675 0.123 4.360 1.00 92.31 98 LYS A N 1
ATOM 803 C CA . LYS A 1 98 ? -8.766 0.093 5.351 1.00 92.31 98 LYS A CA 1
ATOM 804 C C . LYS A 1 98 ? -9.753 -1.062 5.143 1.00 92.31 98 LYS A C 1
ATOM 806 O O . LYS A 1 98 ? -10.281 -1.610 6.115 1.00 92.31 98 LYS A O 1
ATOM 811 N N . ASP A 1 99 ? -9.974 -1.454 3.892 1.00 91.06 99 ASP A N 1
ATOM 812 C CA . ASP A 1 99 ? -10.889 -2.537 3.504 1.00 91.06 99 ASP A CA 1
ATOM 813 C C . ASP A 1 99 ? -10.163 -3.825 3.078 1.00 91.06 99 ASP A C 1
ATOM 815 O O . ASP A 1 99 ? -10.776 -4.786 2.609 1.00 91.06 99 ASP A O 1
ATOM 819 N N . MET A 1 100 ? -8.849 -3.889 3.313 1.00 90.50 100 MET A N 1
ATOM 820 C CA . MET A 1 100 ? -8.042 -5.079 3.076 1.00 90.50 100 MET A CA 1
ATOM 821 C C . MET A 1 100 ? -8.296 -6.121 4.176 1.00 90.50 100 MET A C 1
ATOM 823 O O . MET A 1 100 ? -7.740 -6.063 5.271 1.00 90.50 100 MET A O 1
ATOM 827 N N . THR A 1 101 ? -9.155 -7.099 3.885 1.00 87.06 101 THR A N 1
ATOM 828 C CA . THR A 1 101 ? -9.479 -8.210 4.802 1.00 87.06 101 THR A CA 1
ATOM 829 C C . THR A 1 101 ? -8.430 -9.321 4.774 1.00 87.06 101 THR A C 1
ATOM 831 O O . THR A 1 101 ? -8.100 -9.892 5.813 1.00 87.06 101 THR A O 1
ATOM 834 N N . ARG A 1 102 ? -7.851 -9.613 3.605 1.00 90.19 102 ARG A N 1
ATOM 835 C CA . ARG A 1 102 ? -6.804 -10.625 3.379 1.00 90.19 102 ARG A CA 1
ATOM 836 C C . ARG A 1 102 ? -5.545 -9.998 2.782 1.00 90.19 102 ARG A C 1
ATOM 838 O O . ARG A 1 102 ? -5.609 -8.880 2.286 1.00 90.19 102 ARG A O 1
ATOM 845 N N . LEU A 1 103 ? -4.425 -10.720 2.831 1.00 93.06 103 LEU A N 1
ATOM 846 C CA . LEU A 1 103 ? -3.195 -10.304 2.150 1.00 93.06 103 LEU A CA 1
ATOM 847 C C . LEU A 1 103 ? -3.441 -10.138 0.632 1.00 93.06 103 LEU A C 1
ATOM 849 O O . LEU A 1 103 ? -4.304 -10.833 0.085 1.00 93.06 103 LEU A O 1
ATOM 853 N N . PRO A 1 104 ? -2.721 -9.222 -0.039 1.00 94.69 104 PRO A N 1
ATOM 854 C CA . PRO A 1 104 ? -2.811 -9.047 -1.484 1.00 94.69 104 PRO A CA 1
ATOM 855 C C . PRO A 1 104 ? -2.142 -10.213 -2.223 1.00 94.69 104 PRO A C 1
ATOM 857 O O . PRO A 1 104 ? -1.168 -10.784 -1.735 1.00 94.69 104 PRO A O 1
ATOM 860 N N . GLY A 1 105 ? -2.647 -10.523 -3.418 1.00 93.19 105 GLY A N 1
ATOM 861 C CA . GLY A 1 105 ? -2.107 -11.577 -4.288 1.00 93.19 105 GLY A CA 1
ATOM 862 C C . GLY A 1 105 ? -0.924 -11.126 -5.143 1.00 93.19 105 GLY A C 1
ATOM 863 O O . GLY A 1 105 ? -0.136 -11.943 -5.600 1.00 93.19 105 GLY A O 1
ATOM 864 N N . ALA A 1 106 ? -0.778 -9.815 -5.343 1.00 95.56 106 ALA A N 1
ATOM 865 C CA . ALA A 1 106 ? 0.387 -9.197 -5.963 1.00 95.56 106 ALA A CA 1
ATOM 866 C C . ALA A 1 106 ? 0.631 -7.811 -5.379 1.00 95.56 106 ALA A C 1
ATOM 868 O O . ALA A 1 106 ? -0.293 -7.151 -4.890 1.00 95.56 106 ALA A O 1
ATOM 869 N N . MET A 1 107 ? 1.861 -7.332 -5.518 1.00 96.00 107 MET A N 1
ATOM 870 C CA . MET A 1 107 ? 2.206 -5.943 -5.243 1.00 96.00 107 MET A CA 1
ATOM 871 C C . MET A 1 107 ? 2.699 -5.255 -6.505 1.00 96.00 107 MET A C 1
ATOM 873 O O . MET A 1 107 ? 3.537 -5.804 -7.217 1.00 96.00 107 MET A O 1
ATOM 877 N N . PHE A 1 108 ? 2.210 -4.041 -6.743 1.00 96.62 108 PHE A N 1
ATOM 878 C CA . PHE A 1 108 ? 2.790 -3.120 -7.707 1.00 96.62 108 PHE A CA 1
ATOM 879 C C . PHE A 1 108 ? 3.565 -2.036 -6.958 1.00 96.62 108 PHE A C 1
ATOM 881 O O . PHE A 1 108 ? 2.989 -1.310 -6.148 1.00 96.62 108 PHE A O 1
ATOM 888 N N . ILE A 1 109 ? 4.872 -1.946 -7.196 1.00 95.62 109 ILE A N 1
ATOM 889 C CA . ILE A 1 109 ? 5.780 -1.069 -6.452 1.00 95.62 109 ILE A CA 1
ATOM 890 C C . ILE A 1 109 ? 6.431 -0.054 -7.395 1.00 95.62 109 ILE A C 1
ATOM 892 O O . ILE A 1 109 ? 7.006 -0.410 -8.424 1.00 95.62 109 ILE A O 1
ATOM 896 N N . VAL A 1 110 ? 6.391 1.220 -7.014 1.00 94.31 110 VAL A N 1
ATOM 897 C CA . VAL A 1 110 ? 7.162 2.284 -7.668 1.00 94.31 110 VAL A CA 1
ATOM 898 C C . VAL A 1 110 ? 8.360 2.630 -6.787 1.00 94.31 110 VAL A C 1
ATOM 900 O O . VAL A 1 110 ? 8.181 2.915 -5.606 1.00 94.31 110 VAL A O 1
ATOM 903 N N . ASP A 1 111 ? 9.562 2.625 -7.370 1.00 92.00 111 ASP A N 1
ATOM 904 C CA . ASP A 1 111 ? 10.855 2.774 -6.679 1.00 92.00 111 ASP A CA 1
ATOM 905 C C . ASP A 1 111 ? 11.162 1.638 -5.680 1.00 92.00 111 ASP A C 1
ATOM 907 O O . ASP A 1 111 ? 10.991 1.744 -4.461 1.00 92.00 111 ASP A O 1
ATOM 911 N N . VAL A 1 112 ? 11.714 0.544 -6.215 1.00 92.44 112 VAL A N 1
ATOM 912 C CA . VAL A 1 112 ? 12.240 -0.605 -5.450 1.00 92.44 112 VAL A CA 1
ATOM 913 C C . VAL A 1 112 ? 13.254 -0.173 -4.380 1.00 92.44 112 VAL A C 1
ATOM 915 O O . VAL A 1 112 ? 13.336 -0.797 -3.322 1.00 92.44 112 VAL A O 1
ATOM 918 N N . LYS A 1 113 ? 14.033 0.887 -4.631 1.00 90.81 113 LYS A N 1
ATOM 919 C CA . LYS A 1 113 ? 15.124 1.361 -3.767 1.00 90.81 113 LYS A CA 1
ATOM 920 C C . LYS A 1 113 ? 14.613 2.154 -2.559 1.00 90.81 113 LYS A C 1
ATOM 922 O O . LYS A 1 113 ? 15.267 2.139 -1.513 1.00 90.81 113 LYS A O 1
ATOM 927 N N . ARG A 1 114 ? 13.445 2.794 -2.652 1.00 91.50 114 ARG A N 1
ATOM 928 C CA . ARG A 1 114 ? 12.720 3.354 -1.497 1.00 91.50 114 ARG A CA 1
ATOM 929 C C . ARG A 1 114 ? 11.911 2.294 -0.766 1.00 91.50 114 ARG A C 1
ATOM 931 O O . ARG A 1 114 ? 11.989 2.215 0.458 1.00 91.50 114 ARG A O 1
ATOM 938 N N . GLU A 1 115 ? 11.199 1.445 -1.499 1.00 93.94 115 GLU A N 1
ATOM 939 C CA . GLU A 1 115 ? 10.249 0.484 -0.926 1.00 93.94 115 GLU A CA 1
ATOM 940 C C . GLU A 1 115 ? 10.869 -0.888 -0.592 1.00 93.94 115 GLU A C 1
ATOM 942 O O . GLU A 1 115 ? 10.165 -1.889 -0.463 1.00 93.94 115 GLU A O 1
ATOM 947 N N . VAL A 1 116 ? 12.190 -0.954 -0.375 1.00 92.81 116 VAL A N 1
ATOM 948 C CA . VAL A 1 116 ? 12.939 -2.194 -0.070 1.00 92.81 116 VAL A CA 1
ATOM 949 C C . VAL A 1 116 ? 12.315 -3.001 1.079 1.00 92.81 116 VAL A C 1
ATOM 951 O O . VAL A 1 116 ? 12.353 -4.231 1.071 1.00 92.81 116 VAL A O 1
ATOM 954 N N . SER A 1 117 ? 11.733 -2.336 2.081 1.00 94.19 117 SER A N 1
ATOM 955 C CA . SER A 1 117 ? 11.028 -3.007 3.184 1.00 94.19 117 SER A CA 1
ATOM 956 C C . SER A 1 117 ? 9.783 -3.759 2.706 1.00 94.19 117 SER A C 1
ATOM 958 O O . SER A 1 117 ? 9.583 -4.900 3.114 1.00 94.19 117 SER A O 1
ATOM 960 N N . ALA A 1 118 ? 8.994 -3.157 1.814 1.00 95.62 118 ALA A N 1
ATOM 961 C CA . ALA A 1 118 ? 7.807 -3.769 1.225 1.00 95.62 118 ALA A CA 1
ATOM 962 C C . ALA A 1 118 ? 8.190 -4.979 0.361 1.00 95.62 118 ALA A C 1
ATOM 964 O O . ALA A 1 118 ? 7.656 -6.068 0.555 1.00 95.62 118 ALA A O 1
ATOM 965 N N . VAL A 1 119 ? 9.204 -4.817 -0.498 1.00 94.88 119 VAL A N 1
ATOM 966 C CA . VAL A 1 119 ? 9.767 -5.881 -1.350 1.00 94.88 119 VAL A CA 1
ATOM 967 C C . VAL A 1 119 ? 10.248 -7.076 -0.512 1.00 94.88 119 VAL A C 1
ATOM 969 O O . VAL A 1 119 ? 9.916 -8.225 -0.798 1.00 94.88 119 VAL A O 1
ATOM 972 N N . ARG A 1 120 ? 10.984 -6.823 0.581 1.00 94.62 120 ARG A N 1
ATOM 973 C CA . ARG A 1 120 ? 11.465 -7.876 1.497 1.00 94.62 120 ARG A CA 1
ATOM 974 C C . ARG A 1 120 ? 10.340 -8.573 2.261 1.00 94.62 120 ARG A C 1
ATOM 976 O O . ARG A 1 120 ? 10.457 -9.763 2.542 1.00 94.62 120 ARG A O 1
ATOM 983 N N . GLU A 1 121 ? 9.286 -7.856 2.647 1.00 95.94 121 GLU A N 1
ATOM 984 C CA . GLU A 1 121 ? 8.114 -8.467 3.282 1.00 95.94 121 GLU A CA 1
ATOM 985 C C . GLU A 1 121 ? 7.325 -9.335 2.296 1.00 95.94 121 GLU A C 1
ATOM 987 O O . GLU A 1 121 ? 6.950 -10.450 2.655 1.00 95.94 121 GLU A O 1
ATOM 992 N N . ALA A 1 122 ? 7.148 -8.873 1.056 1.00 95.69 122 ALA A N 1
ATOM 993 C CA . ALA A 1 122 ? 6.503 -9.624 -0.017 1.00 95.69 122 ALA A CA 1
ATOM 994 C C . ALA A 1 122 ? 7.247 -10.933 -0.321 1.00 95.69 122 ALA A C 1
ATOM 996 O O . ALA A 1 122 ? 6.655 -12.011 -0.246 1.00 95.69 122 ALA A O 1
ATOM 997 N N . GLY A 1 123 ? 8.566 -10.857 -0.541 1.00 94.06 123 GLY A N 1
ATOM 998 C CA . GLY A 1 123 ? 9.405 -12.025 -0.825 1.00 94.06 123 GLY A CA 1
ATOM 999 C C . GLY A 1 123 ? 9.431 -13.060 0.307 1.00 94.06 123 GLY A C 1
ATOM 1000 O O . GLY A 1 123 ? 9.471 -14.257 0.043 1.00 94.06 123 GLY A O 1
ATOM 1001 N N . ARG A 1 124 ? 9.322 -12.637 1.577 1.00 94.62 124 ARG A N 1
ATOM 1002 C CA . ARG A 1 124 ? 9.183 -13.561 2.726 1.00 94.62 124 ARG A CA 1
ATOM 1003 C C . ARG A 1 124 ? 7.854 -14.314 2.755 1.00 94.62 124 ARG A C 1
ATOM 1005 O O . ARG A 1 124 ? 7.789 -15.377 3.362 1.00 94.62 124 ARG A O 1
ATOM 1012 N N . LEU A 1 125 ? 6.807 -13.742 2.168 1.00 94.31 125 LEU A N 1
ATOM 1013 C CA . LEU A 1 125 ? 5.460 -14.314 2.122 1.00 94.31 125 LEU A CA 1
ATOM 1014 C C . LEU A 1 125 ? 5.156 -15.010 0.787 1.00 94.31 125 LEU A C 1
ATOM 1016 O O . LEU A 1 125 ? 4.079 -15.579 0.644 1.00 94.31 125 LEU A O 1
ATOM 1020 N N . GLY A 1 126 ? 6.082 -14.968 -0.178 1.00 93.00 126 GLY A N 1
ATOM 1021 C CA . GLY A 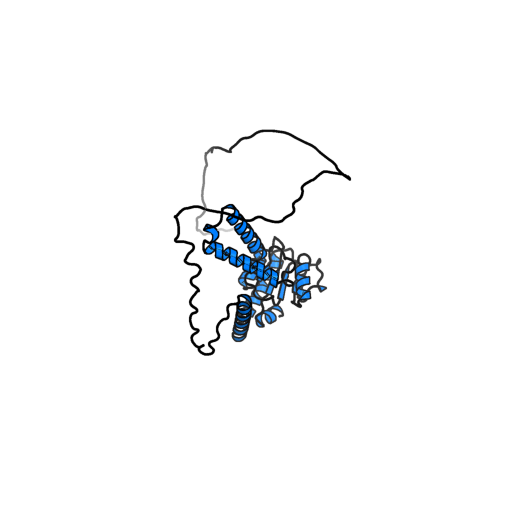1 126 ? 5.869 -15.490 -1.529 1.00 93.00 126 GLY A CA 1
ATOM 1022 C C . GLY A 1 126 ? 4.892 -14.661 -2.369 1.00 93.00 126 GLY A C 1
ATOM 1023 O O . GLY A 1 126 ? 4.337 -15.182 -3.330 1.00 93.00 126 GLY A O 1
ATOM 1024 N N . ILE A 1 127 ? 4.656 -13.392 -2.012 1.00 94.62 127 ILE A N 1
ATOM 1025 C CA . ILE A 1 127 ? 3.774 -12.500 -2.776 1.00 94.62 127 ILE A CA 1
ATOM 1026 C C . ILE A 1 127 ? 4.566 -11.959 -3.980 1.00 94.62 127 ILE A C 1
ATOM 1028 O O . ILE A 1 127 ? 5.589 -11.302 -3.764 1.00 94.62 127 ILE A O 1
ATOM 1032 N N . PRO A 1 128 ? 4.126 -12.192 -5.233 1.00 94.62 128 PRO A N 1
ATOM 1033 C CA . PRO A 1 128 ? 4.823 -11.708 -6.417 1.00 94.62 128 PRO A CA 1
ATOM 1034 C C . PRO A 1 128 ? 4.844 -10.177 -6.469 1.00 94.62 128 PRO A C 1
ATOM 1036 O O . PRO A 1 128 ? 3.826 -9.499 -6.285 1.00 94.62 128 PRO A O 1
ATOM 1039 N N . VAL A 1 129 ? 6.028 -9.636 -6.755 1.00 95.62 129 VAL A N 1
ATOM 1040 C CA . VAL A 1 129 ? 6.276 -8.197 -6.870 1.00 95.62 129 VAL A CA 1
ATOM 1041 C C . VAL A 1 129 ? 6.463 -7.830 -8.336 1.00 95.62 129 VAL A C 1
ATOM 1043 O O . VAL A 1 129 ? 7.344 -8.357 -9.015 1.00 95.62 129 VAL A O 1
ATOM 1046 N N . ILE A 1 130 ? 5.653 -6.885 -8.797 1.00 95.31 130 ILE A N 1
ATOM 1047 C CA . ILE A 1 130 ? 5.803 -6.179 -10.067 1.00 95.31 130 ILE A CA 1
ATOM 1048 C C . ILE A 1 130 ? 6.318 -4.787 -9.718 1.00 95.31 130 ILE A C 1
ATOM 1050 O O . ILE A 1 130 ? 5.718 -4.117 -8.877 1.00 95.31 130 ILE A O 1
ATOM 1054 N N . ALA A 1 131 ? 7.411 -4.327 -10.324 1.00 95.12 131 ALA A N 1
ATOM 1055 C CA . ALA A 1 131 ? 7.948 -3.013 -9.975 1.00 95.12 131 ALA A CA 1
ATOM 1056 C C . ALA A 1 131 ? 8.543 -2.246 -11.150 1.00 95.12 131 ALA A C 1
ATOM 1058 O O . ALA A 1 131 ? 9.211 -2.824 -12.009 1.00 95.12 131 ALA A O 1
ATOM 1059 N N . ILE A 1 132 ? 8.354 -0.923 -11.145 1.00 93.50 132 ILE A N 1
ATOM 1060 C CA . ILE A 1 132 ? 9.086 -0.037 -12.055 1.00 93.50 132 ILE A CA 1
ATOM 1061 C C . ILE A 1 132 ? 10.548 -0.011 -11.605 1.00 93.50 132 ILE A C 1
ATOM 1063 O O . ILE A 1 132 ? 10.851 0.317 -10.455 1.00 93.50 132 ILE A O 1
ATOM 1067 N N . THR A 1 133 ? 11.439 -0.384 -12.518 1.00 90.62 133 THR A N 1
ATOM 1068 C CA . THR A 1 133 ? 12.872 -0.543 -12.269 1.00 90.62 133 THR A CA 1
ATOM 1069 C C . THR A 1 133 ? 13.639 0.446 -13.145 1.00 90.62 133 THR A C 1
ATOM 1071 O O . THR A 1 133 ? 13.653 0.314 -14.370 1.00 90.62 133 THR A O 1
ATOM 1074 N N . ASP A 1 134 ? 14.265 1.438 -12.512 1.00 89.31 134 ASP A N 1
ATOM 1075 C CA . ASP A 1 134 ? 15.208 2.362 -13.152 1.00 89.31 134 ASP A CA 1
ATOM 1076 C C . ASP A 1 134 ? 16.661 1.861 -12.990 1.00 89.31 134 ASP A C 1
ATOM 1078 O O . ASP A 1 134 ? 16.942 0.947 -12.212 1.00 89.31 134 ASP A O 1
ATOM 1082 N N . THR A 1 135 ? 17.602 2.502 -13.688 1.00 88.19 135 THR A N 1
ATOM 1083 C CA . THR A 1 135 ? 19.064 2.294 -13.652 1.00 88.19 135 THR A CA 1
ATOM 1084 C C . THR A 1 135 ? 19.696 2.137 -12.262 1.00 88.19 135 THR A C 1
ATOM 1086 O O . THR A 1 135 ? 20.798 1.605 -12.142 1.00 88.19 135 THR A O 1
ATOM 1089 N N . ASN A 1 136 ? 19.028 2.616 -11.210 1.00 86.88 136 ASN A N 1
ATOM 1090 C CA . ASN A 1 136 ? 19.527 2.642 -9.840 1.00 86.88 136 ASN A CA 1
ATOM 1091 C C . ASN A 1 136 ? 18.977 1.520 -8.925 1.00 86.88 136 ASN A C 1
ATOM 1093 O O . ASN A 1 136 ? 19.384 1.443 -7.759 1.00 86.88 136 ASN A O 1
ATOM 1097 N N . ALA A 1 137 ? 18.073 0.674 -9.430 1.00 86.19 137 ALA A N 1
ATOM 1098 C CA . ALA A 1 137 ? 17.408 -0.402 -8.695 1.00 86.19 137 ALA A CA 1
ATOM 1099 C C . ALA A 1 137 ? 17.947 -1.791 -9.088 1.00 86.19 137 ALA A C 1
ATOM 1101 O O . ALA A 1 137 ? 18.295 -2.024 -10.242 1.00 86.19 137 ALA A O 1
ATOM 1102 N N . ASN A 1 138 ? 18.000 -2.732 -8.133 1.00 85.06 138 ASN A N 1
ATOM 1103 C CA . ASN A 1 138 ? 18.365 -4.121 -8.433 1.00 85.06 138 ASN A CA 1
ATOM 1104 C C . ASN A 1 138 ? 17.113 -4.921 -8.863 1.00 85.06 138 ASN A C 1
ATOM 1106 O O . ASN A 1 138 ? 16.223 -5.089 -8.020 1.00 85.06 138 ASN A O 1
ATOM 1110 N N . PRO A 1 139 ? 17.036 -5.435 -10.110 1.00 84.94 139 PRO A N 1
ATOM 1111 C CA . PRO A 1 139 ? 15.917 -6.258 -10.566 1.00 84.94 139 PRO A CA 1
ATOM 1112 C C . PRO A 1 139 ? 15.828 -7.624 -9.869 1.00 84.94 139 PRO A C 1
ATOM 1114 O O . PRO A 1 139 ? 14.730 -8.156 -9.788 1.00 84.94 139 PRO A O 1
ATOM 1117 N N . ASP A 1 140 ? 16.914 -8.169 -9.301 1.00 87.88 140 ASP A N 1
ATOM 1118 C CA . ASP A 1 140 ? 16.933 -9.506 -8.667 1.00 87.88 140 ASP A CA 1
ATOM 1119 C C . ASP A 1 140 ? 15.967 -9.644 -7.470 1.00 87.88 140 ASP A C 1
ATOM 1121 O O . ASP A 1 140 ? 15.700 -10.743 -6.989 1.00 87.88 140 ASP A O 1
ATOM 1125 N N . LEU A 1 141 ? 15.482 -8.518 -6.937 1.00 83.38 141 LEU A N 1
ATOM 1126 C CA . LEU A 1 141 ? 14.527 -8.463 -5.827 1.00 83.38 141 LEU A CA 1
ATOM 1127 C C . LEU A 1 141 ? 13.059 -8.451 -6.294 1.00 83.38 141 LEU A C 1
ATOM 1129 O O . LEU A 1 141 ? 12.160 -8.362 -5.457 1.00 83.38 141 LEU A O 1
ATOM 1133 N N . VAL A 1 142 ? 12.811 -8.477 -7.605 1.00 90.94 142 VAL A N 1
ATOM 1134 C CA . VAL A 1 142 ? 11.504 -8.263 -8.234 1.00 90.94 142 VAL A CA 1
ATOM 1135 C C . VAL A 1 142 ? 11.217 -9.414 -9.197 1.00 90.94 142 VAL A C 1
ATOM 1137 O O . VAL A 1 142 ? 12.005 -9.680 -10.095 1.00 90.94 142 VAL A O 1
ATOM 1140 N N . GLU A 1 143 ? 10.064 -10.066 -9.047 1.00 92.69 143 GLU A N 1
ATOM 1141 C CA . GLU A 1 143 ? 9.659 -11.179 -9.922 1.00 92.69 143 GLU A CA 1
ATOM 1142 C C . GLU A 1 143 ? 9.346 -10.688 -11.348 1.00 92.69 143 GLU A C 1
ATOM 1144 O O . GLU A 1 143 ? 9.717 -11.309 -12.340 1.00 92.69 143 GLU A O 1
ATOM 1149 N N . TYR A 1 144 ? 8.689 -9.527 -11.451 1.00 93.69 144 TYR A N 1
ATOM 1150 C CA . TYR A 1 144 ? 8.287 -8.911 -12.716 1.00 93.69 144 TYR A CA 1
ATOM 1151 C C . TYR A 1 144 ? 8.812 -7.463 -12.821 1.00 93.69 144 TYR A C 1
ATOM 1153 O O . TYR A 1 144 ? 8.055 -6.509 -12.596 1.00 93.69 144 TYR A O 1
ATOM 1161 N N . PRO A 1 145 ? 10.108 -7.263 -13.127 1.00 93.25 145 PRO A N 1
ATOM 1162 C CA . PRO A 1 145 ? 10.682 -5.934 -13.304 1.00 93.25 145 PRO A CA 1
ATOM 1163 C C . PRO A 1 145 ? 10.185 -5.296 -14.609 1.00 93.25 145 PRO A C 1
ATOM 1165 O O . PRO A 1 145 ? 10.365 -5.833 -15.702 1.00 93.25 145 PRO A O 1
ATOM 1168 N N . VAL A 1 146 ? 9.575 -4.117 -14.497 1.00 92.56 146 VAL A N 1
ATOM 1169 C CA . VAL A 1 146 ? 9.160 -3.277 -15.626 1.00 92.56 146 VAL A CA 1
ATOM 1170 C C . VAL A 1 146 ? 10.218 -2.184 -15.813 1.00 92.56 146 VAL A C 1
ATOM 1172 O O . VAL A 1 146 ? 10.314 -1.301 -14.959 1.00 92.56 146 VAL A O 1
ATOM 1175 N N . PRO A 1 147 ? 11.033 -2.207 -16.884 1.00 92.12 147 PRO A N 1
ATOM 1176 C CA . PRO A 1 147 ? 12.042 -1.177 -17.105 1.00 92.12 147 PRO A CA 1
ATOM 1177 C C . PRO A 1 147 ? 11.367 0.165 -17.412 1.00 92.12 147 PRO A C 1
ATOM 1179 O O . PRO A 1 147 ? 10.556 0.264 -18.333 1.00 92.12 147 PRO A O 1
ATOM 1182 N N . GLY A 1 148 ? 11.698 1.207 -16.651 1.00 91.38 148 GLY A N 1
ATOM 1183 C CA . GLY A 1 148 ? 11.093 2.524 -16.833 1.00 91.38 148 GLY A CA 1
ATOM 1184 C C . GLY A 1 148 ? 11.614 3.568 -15.854 1.00 91.38 148 GLY A C 1
ATOM 1185 O O . GLY A 1 148 ? 12.171 3.242 -14.812 1.00 91.38 148 GLY A O 1
ATOM 1186 N N . ASN A 1 149 ? 11.409 4.842 -16.190 1.00 92.62 149 ASN A N 1
ATOM 1187 C CA . ASN A 1 149 ? 11.754 5.951 -15.304 1.00 92.62 149 ASN A CA 1
ATOM 1188 C C . ASN A 1 149 ? 10.701 6.055 -14.187 1.00 92.62 149 ASN A C 1
ATOM 1190 O O . ASN A 1 149 ? 9.515 6.250 -14.470 1.00 92.62 149 ASN A O 1
ATOM 1194 N N . ASP A 1 150 ? 11.140 5.928 -12.937 1.00 91.06 150 ASP A N 1
ATOM 1195 C CA . ASP A 1 150 ? 10.309 5.912 -11.731 1.00 91.06 150 ASP A CA 1
ATOM 1196 C C . ASP A 1 150 ? 10.220 7.283 -11.020 1.00 91.06 150 ASP A C 1
ATOM 1198 O O . ASP A 1 150 ? 9.494 7.420 -10.034 1.00 91.06 150 ASP A O 1
ATOM 1202 N N . ASP A 1 151 ? 10.955 8.299 -11.484 1.00 90.19 151 ASP A N 1
ATOM 1203 C CA . ASP A 1 151 ? 10.912 9.688 -10.994 1.00 90.19 151 ASP A CA 1
ATOM 1204 C C . ASP A 1 151 ? 9.964 10.575 -11.823 1.00 90.19 151 ASP A C 1
ATOM 1206 O O . ASP A 1 151 ? 9.379 11.537 -11.316 1.00 90.19 151 ASP A O 1
ATOM 1210 N N . ALA A 1 152 ? 9.788 10.271 -13.111 1.00 92.56 152 ALA A N 1
ATOM 1211 C CA . ALA A 1 152 ? 8.974 11.066 -14.021 1.00 92.56 152 ALA A CA 1
ATOM 1212 C C . ALA A 1 152 ? 7.475 10.742 -13.889 1.00 92.56 152 ALA A C 1
ATOM 1214 O O . ALA A 1 152 ? 7.023 9.672 -14.297 1.00 92.56 152 ALA A O 1
ATOM 1215 N N . ILE A 1 153 ? 6.679 11.721 -13.438 1.00 93.56 153 ILE A N 1
ATOM 1216 C CA . ILE A 1 153 ? 5.218 11.600 -13.241 1.00 93.56 153 ILE A CA 1
ATOM 1217 C C . ILE A 1 153 ? 4.505 11.028 -14.478 1.00 93.56 153 ILE A C 1
ATOM 1219 O O . ILE A 1 153 ? 3.683 10.127 -14.346 1.00 93.56 153 ILE A O 1
ATOM 1223 N N . ARG A 1 154 ? 4.853 11.488 -15.690 1.00 93.31 154 ARG A N 1
ATOM 1224 C CA . ARG A 1 154 ? 4.267 10.971 -16.944 1.00 93.31 154 ARG A CA 1
ATOM 1225 C C . ARG A 1 154 ? 4.618 9.504 -17.228 1.00 93.31 154 ARG A C 1
ATOM 1227 O O . ARG A 1 154 ? 3.787 8.794 -17.775 1.00 93.31 154 ARG A O 1
ATOM 1234 N N . SER A 1 155 ? 5.827 9.067 -16.869 1.00 94.12 155 SER A N 1
ATOM 1235 C CA . SER A 1 155 ? 6.292 7.684 -17.064 1.00 94.12 155 SER A CA 1
ATOM 1236 C C . SER A 1 155 ? 5.565 6.741 -16.107 1.00 94.12 155 SER A C 1
ATOM 1238 O O . SER A 1 155 ? 4.908 5.796 -16.540 1.00 94.12 155 SER A O 1
ATOM 1240 N N . VAL A 1 156 ? 5.593 7.064 -14.809 1.00 95.00 156 VAL A N 1
ATOM 1241 C CA . VAL A 1 156 ? 4.896 6.280 -13.783 1.00 95.00 156 VAL A CA 1
ATOM 1242 C C . VAL A 1 156 ? 3.390 6.277 -14.017 1.00 95.00 156 VAL A C 1
ATOM 1244 O O . VAL A 1 156 ? 2.785 5.214 -13.927 1.00 95.00 156 VAL A O 1
ATOM 1247 N N . GLY A 1 157 ? 2.788 7.422 -14.351 1.00 94.94 157 GLY A N 1
ATOM 1248 C CA . GLY A 1 157 ? 1.357 7.522 -14.639 1.00 94.94 157 GLY A CA 1
ATOM 1249 C C . GLY A 1 157 ? 0.932 6.599 -15.779 1.00 94.94 157 GLY A C 1
ATOM 1250 O O . GLY A 1 157 ? 0.034 5.791 -15.587 1.00 94.94 157 GLY A O 1
ATOM 1251 N N . LEU A 1 158 ? 1.642 6.627 -16.913 1.00 94.88 158 LEU A N 1
ATOM 1252 C CA . LEU A 1 158 ? 1.348 5.763 -18.062 1.00 94.88 158 LEU A CA 1
ATOM 1253 C C . LEU A 1 158 ? 1.454 4.266 -17.717 1.00 94.88 158 LEU A C 1
ATOM 1255 O O . LEU A 1 158 ? 0.587 3.485 -18.102 1.00 94.88 158 LEU A O 1
ATOM 1259 N N . ILE A 1 159 ? 2.487 3.861 -16.969 1.00 94.69 159 ILE A N 1
ATOM 1260 C CA . ILE A 1 159 ? 2.663 2.458 -16.550 1.00 94.69 159 ILE A CA 1
ATOM 1261 C C . ILE A 1 159 ? 1.579 2.047 -15.540 1.00 94.69 159 ILE A C 1
ATOM 1263 O O . ILE A 1 159 ? 0.995 0.971 -15.662 1.00 94.69 159 ILE A O 1
ATOM 1267 N N . THR A 1 160 ? 1.285 2.908 -14.563 1.00 95.25 160 THR A N 1
ATOM 1268 C CA . THR A 1 160 ? 0.269 2.661 -13.527 1.00 95.25 160 THR A CA 1
ATOM 1269 C C . THR A 1 160 ? -1.115 2.533 -14.152 1.00 95.25 160 THR A C 1
ATOM 1271 O O . THR A 1 160 ? -1.815 1.570 -13.858 1.00 95.25 160 THR A O 1
ATOM 1274 N N . GLN A 1 161 ? -1.474 3.439 -15.066 1.00 95.12 161 GLN A N 1
ATOM 1275 C CA . GLN A 1 161 ? -2.744 3.432 -15.789 1.00 95.12 161 GLN A CA 1
ATOM 1276 C C . GLN A 1 161 ? -2.909 2.155 -16.629 1.00 95.12 161 GLN A C 1
ATOM 1278 O O . GLN A 1 161 ? -3.955 1.515 -16.576 1.00 95.12 161 GLN A O 1
ATOM 1283 N N . ALA A 1 162 ? -1.866 1.718 -17.346 1.00 94.31 162 ALA A N 1
ATOM 1284 C CA . ALA A 1 162 ? -1.907 0.468 -18.113 1.00 94.31 162 ALA A CA 1
ATOM 1285 C C . ALA A 1 162 ? -2.127 -0.775 -17.220 1.00 94.31 162 ALA A C 1
ATOM 1287 O O . ALA A 1 162 ? -2.819 -1.721 -17.608 1.00 94.31 162 ALA A O 1
ATOM 1288 N N . ILE A 1 163 ? -1.570 -0.771 -16.004 1.00 94.19 163 ILE A N 1
ATOM 1289 C CA . ILE A 1 163 ? -1.777 -1.830 -15.006 1.00 94.19 163 ILE A CA 1
ATOM 1290 C C . ILE A 1 163 ? -3.178 -1.735 -14.385 1.00 94.19 163 ILE A C 1
ATOM 1292 O O . ILE A 1 163 ? -3.843 -2.761 -14.246 1.00 94.19 163 ILE A O 1
ATOM 1296 N N . ALA A 1 164 ? -3.657 -0.534 -14.057 1.00 94.44 164 ALA A N 1
ATOM 1297 C CA . ALA A 1 164 ? -4.994 -0.299 -13.518 1.00 94.44 164 ALA A CA 1
ATOM 1298 C C . ALA A 1 164 ? -6.094 -0.712 -14.512 1.00 94.44 164 ALA A C 1
ATOM 1300 O O . ALA A 1 164 ? -7.053 -1.377 -14.115 1.00 94.44 164 ALA A O 1
ATOM 1301 N N . GLU A 1 165 ? -5.920 -0.421 -15.805 1.00 93.75 165 GLU A N 1
ATOM 1302 C CA . GLU A 1 165 ? -6.810 -0.902 -16.868 1.00 93.75 165 GLU A CA 1
ATOM 1303 C C . GLU A 1 165 ? -6.787 -2.432 -16.957 1.00 93.75 165 GLU A C 1
ATOM 1305 O O . GLU A 1 165 ? -7.837 -3.067 -16.905 1.00 93.75 165 GLU A O 1
ATOM 1310 N N . SER A 1 166 ? -5.598 -3.048 -16.950 1.00 93.06 166 SER A N 1
ATOM 1311 C CA . SER A 1 166 ? -5.457 -4.515 -16.952 1.00 93.06 166 SER A CA 1
ATOM 1312 C C . SER A 1 166 ? -6.170 -5.179 -15.761 1.00 93.06 166 SER A C 1
ATOM 1314 O O . SER A 1 166 ? -6.767 -6.248 -15.909 1.00 93.06 166 SER A O 1
ATOM 1316 N N . ILE A 1 167 ? -6.138 -4.552 -14.577 1.00 93.19 167 ILE A N 1
ATOM 1317 C CA . ILE A 1 167 ? -6.876 -5.000 -13.382 1.00 93.19 167 ILE A CA 1
ATOM 1318 C C . ILE A 1 167 ? -8.387 -4.834 -13.581 1.00 93.19 167 ILE A C 1
ATOM 1320 O O . ILE A 1 167 ? -9.149 -5.725 -13.201 1.00 93.19 167 ILE A O 1
ATOM 1324 N N . ARG A 1 168 ? -8.835 -3.724 -14.176 1.00 91.62 168 ARG A N 1
ATOM 1325 C CA . ARG A 1 168 ? -10.256 -3.434 -14.418 1.00 91.62 168 ARG A CA 1
ATOM 1326 C C . ARG A 1 168 ? -10.862 -4.399 -15.442 1.00 91.62 168 ARG A C 1
ATOM 1328 O O . ARG A 1 168 ? -11.902 -5.001 -15.168 1.00 91.62 168 ARG A O 1
ATOM 1335 N N . GLU A 1 169 ? -10.176 -4.620 -16.562 1.00 91.44 169 GLU A N 1
ATOM 1336 C CA . GLU A 1 169 ? -10.543 -5.590 -17.599 1.00 91.44 169 GLU A CA 1
ATOM 1337 C C . GLU A 1 169 ? -10.608 -7.020 -17.047 1.00 91.44 169 GLU A C 1
ATOM 1339 O O . GLU A 1 169 ? -11.610 -7.717 -17.234 1.00 91.44 169 GLU A O 1
ATOM 1344 N N . ALA A 1 170 ? -9.572 -7.459 -16.320 1.00 89.88 170 ALA A N 1
ATOM 1345 C CA . ALA A 1 170 ? -9.562 -8.777 -15.690 1.00 89.88 170 ALA A CA 1
ATOM 1346 C C . ALA A 1 170 ? -10.672 -8.903 -14.630 1.00 89.88 170 ALA A C 1
ATOM 1348 O O . ALA A 1 170 ? -11.355 -9.923 -14.577 1.00 89.88 170 ALA A O 1
ATOM 1349 N N . GLY A 1 171 ? -10.914 -7.846 -13.844 1.00 86.31 171 GLY A N 1
ATOM 1350 C CA . GLY A 1 171 ? -11.973 -7.747 -12.832 1.00 86.31 171 GLY A CA 1
ATOM 1351 C C . GLY A 1 171 ? -13.388 -7.933 -13.395 1.00 86.31 171 GLY A C 1
ATOM 1352 O O . GLY A 1 171 ? -14.237 -8.590 -12.775 1.00 86.31 171 GLY A O 1
ATOM 1353 N N . ALA A 1 172 ? -13.635 -7.406 -14.598 1.00 86.00 172 ALA A N 1
ATOM 1354 C CA . ALA A 1 172 ? -14.878 -7.622 -15.333 1.00 86.00 172 ALA A CA 1
ATOM 1355 C C . ALA A 1 172 ? -15.044 -9.093 -15.758 1.00 86.00 172 ALA A C 1
ATOM 1357 O O . ALA A 1 172 ? -16.138 -9.644 -15.631 1.00 86.00 172 ALA A O 1
ATOM 1358 N N . GLN A 1 173 ? -13.953 -9.742 -16.178 1.00 86.12 173 GLN A N 1
ATOM 1359 C CA . GLN A 1 173 ? -13.928 -11.132 -16.656 1.00 86.12 173 GLN A CA 1
ATOM 1360 C C . GLN A 1 173 ? -13.976 -12.194 -15.542 1.00 86.12 173 GLN A C 1
ATOM 1362 O O . GLN A 1 173 ? -14.263 -13.354 -15.835 1.00 86.12 173 GLN A O 1
ATOM 1367 N N . VAL A 1 174 ? -13.728 -11.833 -14.274 1.00 81.62 174 VAL A N 1
ATOM 1368 C CA . VAL A 1 174 ? -13.759 -12.784 -13.144 1.00 81.62 174 VAL A CA 1
ATOM 1369 C C . VAL A 1 174 ? -15.119 -13.511 -13.079 1.00 81.62 174 VAL A C 1
ATOM 1371 O O . VAL A 1 174 ? -16.146 -12.839 -12.886 1.00 81.62 174 VAL A O 1
ATOM 1374 N N . PRO A 1 175 ? -15.150 -14.861 -13.168 1.00 78.94 175 PRO A N 1
ATOM 1375 C CA . PRO A 1 175 ? -16.383 -15.643 -13.120 1.00 78.94 175 PRO A CA 1
ATOM 1376 C C . PRO A 1 175 ? -17.197 -15.393 -11.849 1.00 78.94 175 PRO A C 1
ATOM 1378 O O . PRO A 1 175 ? -16.651 -15.231 -10.755 1.00 78.94 175 PRO A O 1
ATOM 1381 N N . GLU A 1 176 ? -18.525 -15.412 -11.970 1.00 76.50 176 GLU A N 1
ATOM 1382 C CA . GLU A 1 176 ? -19.422 -15.125 -10.844 1.00 76.50 176 GLU A CA 1
ATOM 1383 C C . GLU A 1 176 ? -19.265 -16.142 -9.694 1.00 76.50 176 GLU A C 1
ATOM 1385 O O . GLU A 1 176 ? -19.344 -15.784 -8.522 1.00 76.50 176 GLU A O 1
ATOM 1390 N N . GLU A 1 177 ? -18.931 -17.396 -10.015 1.00 75.19 177 GLU A N 1
ATOM 1391 C CA . GLU A 1 177 ? -18.600 -1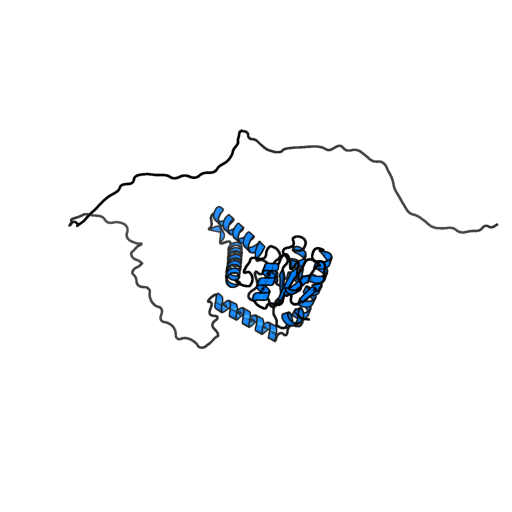8.434 -9.031 1.00 75.19 177 GLU A CA 1
ATOM 1392 C C . GLU A 1 177 ? -17.321 -18.103 -8.237 1.00 75.19 177 GLU A C 1
ATOM 1394 O O . GLU A 1 177 ? -17.270 -18.310 -7.023 1.00 75.19 177 GLU A O 1
ATOM 1399 N N . GLN A 1 178 ? -16.306 -17.526 -8.892 1.00 74.94 178 GLN A N 1
ATOM 1400 C CA . GLN A 1 178 ? -15.088 -17.039 -8.238 1.00 74.94 178 GLN A CA 1
ATOM 1401 C C . GLN A 1 178 ? -15.421 -15.879 -7.284 1.00 74.94 178 GLN A C 1
ATOM 1403 O O . GLN A 1 178 ? -14.956 -15.859 -6.145 1.00 74.94 178 GLN A O 1
ATOM 1408 N N . LYS A 1 179 ? -16.280 -14.943 -7.724 1.00 75.00 179 LYS A N 1
ATOM 1409 C CA . LYS A 1 179 ? -16.752 -13.808 -6.908 1.00 75.00 179 LYS A CA 1
ATOM 1410 C C . LYS A 1 179 ? -17.470 -14.293 -5.645 1.00 75.00 179 LYS A C 1
ATOM 1412 O O . LYS A 1 179 ? -17.153 -13.808 -4.562 1.00 75.00 179 LYS A O 1
ATOM 1417 N N . ARG A 1 180 ? -18.355 -15.293 -5.762 1.00 77.44 180 ARG A N 1
ATOM 1418 C CA . ARG A 1 180 ? -19.037 -15.922 -4.614 1.00 77.44 180 ARG A CA 1
ATOM 1419 C C . ARG A 1 180 ? -18.049 -16.590 -3.655 1.00 77.44 180 ARG A C 1
ATOM 1421 O O . ARG A 1 180 ? -18.044 -16.248 -2.482 1.00 77.44 180 ARG A O 1
ATOM 1428 N N . LYS A 1 181 ? -17.120 -17.420 -4.151 1.00 79.19 181 LYS A N 1
ATOM 1429 C CA . LYS A 1 181 ? -16.078 -18.055 -3.312 1.00 79.19 181 LYS A CA 1
ATOM 1430 C C . LYS A 1 181 ? -15.237 -17.038 -2.533 1.00 79.19 181 LYS A C 1
ATOM 1432 O O . LYS A 1 181 ? -14.910 -17.272 -1.372 1.00 79.19 181 LYS A O 1
ATOM 1437 N N . VAL A 1 182 ? -14.896 -15.901 -3.147 1.00 77.38 182 VAL A N 1
ATOM 1438 C CA . VAL A 1 182 ? -14.176 -14.813 -2.465 1.00 77.38 182 VAL A CA 1
ATOM 1439 C C . VAL A 1 182 ? -15.051 -14.137 -1.403 1.00 77.38 182 VAL A C 1
ATOM 1441 O O . VAL A 1 182 ? -14.549 -13.863 -0.314 1.00 77.38 182 VAL A O 1
ATOM 1444 N N . GLN A 1 183 ? -16.341 -13.908 -1.668 1.00 75.38 183 GLN A N 1
ATOM 1445 C CA . GLN A 1 183 ? -17.286 -13.366 -0.682 1.00 75.38 183 GLN A CA 1
ATOM 1446 C C . GLN A 1 183 ? -17.486 -14.320 0.507 1.00 75.38 183 GLN A C 1
ATOM 1448 O O . GLN A 1 183 ? -17.365 -13.890 1.653 1.00 75.38 183 GLN A O 1
ATOM 1453 N N . ASP A 1 184 ? -17.684 -15.617 0.258 1.00 75.38 184 ASP A N 1
ATOM 1454 C CA . ASP A 1 184 ? -17.848 -16.645 1.295 1.00 75.38 184 ASP A CA 1
ATOM 1455 C C . ASP A 1 184 ? -16.593 -16.758 2.182 1.00 75.38 184 ASP A C 1
ATOM 1457 O O . ASP A 1 184 ? -16.680 -16.835 3.413 1.00 75.38 184 ASP A O 1
ATOM 1461 N N . ALA A 1 185 ? -15.401 -16.697 1.577 1.00 73.44 185 ALA A N 1
ATOM 1462 C CA . ALA A 1 185 ? -14.132 -16.686 2.303 1.00 73.44 185 ALA A CA 1
ATOM 1463 C C . ALA A 1 185 ? -13.946 -15.410 3.148 1.00 73.44 185 ALA A C 1
ATOM 1465 O O . ALA A 1 185 ? -13.452 -15.482 4.279 1.00 73.44 185 ALA A O 1
ATOM 1466 N N . GLN A 1 186 ? -14.364 -14.244 2.641 1.00 70.88 186 GLN A N 1
ATOM 1467 C CA . GLN A 1 186 ? -14.342 -12.983 3.393 1.00 70.88 186 GLN A CA 1
ATOM 1468 C C . GLN A 1 186 ? -15.320 -13.014 4.575 1.00 70.88 186 GLN A C 1
ATOM 1470 O O . GLN A 1 186 ? -14.926 -12.669 5.689 1.00 70.88 186 GLN A O 1
ATOM 1475 N N . ALA A 1 187 ? -16.549 -13.497 4.368 1.00 68.38 187 ALA A N 1
ATOM 1476 C CA . ALA A 1 187 ? -17.554 -13.653 5.418 1.00 68.38 187 ALA A CA 1
ATOM 1477 C C . ALA A 1 187 ? -17.092 -14.626 6.518 1.00 68.38 187 ALA A C 1
ATOM 1479 O O . ALA A 1 187 ? -17.208 -14.323 7.707 1.00 68.38 187 ALA A O 1
ATOM 1480 N N . THR A 1 188 ? -16.484 -15.753 6.130 1.00 65.88 188 THR A N 1
ATOM 1481 C CA . THR A 1 188 ? -15.904 -16.729 7.068 1.00 65.88 188 THR A CA 1
ATOM 1482 C C . THR A 1 188 ? -14.778 -16.106 7.896 1.00 65.88 188 THR A C 1
ATOM 1484 O O . THR A 1 188 ? -14.753 -16.262 9.115 1.00 65.88 188 THR A O 1
ATOM 1487 N N . THR A 1 189 ? -13.871 -15.362 7.252 1.00 64.44 189 THR A N 1
ATOM 1488 C CA . THR A 1 189 ? -12.760 -14.669 7.932 1.00 64.44 189 THR A CA 1
ATOM 1489 C C . THR A 1 189 ? -13.270 -13.607 8.910 1.00 64.44 189 THR A C 1
ATOM 1491 O O . THR A 1 189 ? -12.699 -13.429 9.979 1.00 64.44 189 THR A O 1
ATOM 1494 N N . TYR A 1 190 ? -14.354 -12.908 8.565 1.00 55.38 190 TYR A N 1
ATOM 1495 C CA . TYR A 1 190 ? -14.955 -11.897 9.430 1.00 55.38 190 TYR A CA 1
ATOM 1496 C C . TYR A 1 190 ? -15.630 -12.516 10.666 1.00 55.38 190 TYR A C 1
ATOM 1498 O O . TYR A 1 190 ? -15.335 -12.105 11.787 1.00 55.38 190 TYR A O 1
ATOM 1506 N N . SER A 1 191 ? -16.472 -13.542 10.483 1.00 53.41 191 SER A N 1
ATOM 1507 C CA . SER A 1 191 ? -17.220 -14.189 11.578 1.00 53.41 191 SER A CA 1
ATOM 1508 C C . SER A 1 191 ? -16.304 -14.856 12.615 1.00 53.41 191 SER A C 1
ATOM 1510 O O . SER A 1 191 ? -16.552 -14.745 13.819 1.00 53.41 191 SER A O 1
ATOM 1512 N N . THR A 1 192 ? -15.191 -15.472 12.192 1.00 59.34 192 THR A N 1
ATOM 1513 C CA . THR A 1 192 ? -14.210 -16.040 13.137 1.00 59.34 192 THR A CA 1
ATOM 1514 C C . THR A 1 192 ? -13.448 -14.981 13.944 1.00 59.34 192 THR A C 1
ATOM 1516 O O . THR A 1 192 ? -12.902 -15.312 14.996 1.00 59.34 192 THR A O 1
ATOM 1519 N N . GLU A 1 193 ? -13.426 -13.715 13.506 1.00 54.47 193 GLU A N 1
ATOM 1520 C CA . GLU A 1 193 ? -12.687 -12.619 14.152 1.00 54.47 193 GLU A CA 1
ATOM 1521 C C . GLU A 1 193 ? -13.543 -11.642 14.979 1.00 54.47 193 GLU A C 1
ATOM 1523 O O . GLU A 1 193 ? -12.984 -10.931 15.825 1.00 54.47 193 GLU A O 1
ATOM 1528 N N . THR A 1 194 ? -14.860 -11.566 14.749 1.00 53.31 194 THR A N 1
ATOM 1529 C CA . THR A 1 194 ? -15.796 -10.766 15.568 1.00 53.31 194 THR A CA 1
ATOM 1530 C C . THR A 1 194 ? -16.444 -11.556 16.701 1.00 53.31 194 THR A C 1
ATOM 1532 O O . THR A 1 194 ? -16.927 -10.951 17.654 1.00 53.31 194 THR A O 1
ATOM 1535 N N . GLY A 1 195 ? -16.441 -12.892 16.639 1.00 46.66 195 GLY A N 1
ATOM 1536 C CA . GLY A 1 195 ? -17.110 -13.736 17.635 1.00 46.66 195 GLY A CA 1
ATOM 1537 C C . GLY A 1 195 ? -18.636 -13.776 17.492 1.00 46.66 195 GLY A C 1
ATOM 1538 O O . GLY A 1 195 ? -19.305 -14.413 18.308 1.00 46.66 195 GLY A O 1
ATOM 1539 N N . GLU A 1 196 ? -19.191 -13.150 16.451 1.00 42.75 196 GLU A N 1
ATOM 1540 C CA . GLU A 1 196 ? -20.580 -13.358 16.055 1.00 42.75 196 GLU A CA 1
ATOM 1541 C C . GLU A 1 196 ? -20.702 -14.679 15.298 1.00 42.75 196 GLU A C 1
ATOM 1543 O O . GLU A 1 196 ? -20.316 -14.817 14.133 1.00 42.75 196 GLU A O 1
ATOM 1548 N N . VAL A 1 197 ? -21.265 -15.663 15.998 1.00 37.34 197 VAL A N 1
ATOM 1549 C CA . VAL A 1 197 ? -21.708 -16.922 15.411 1.00 37.34 197 VAL A CA 1
ATOM 1550 C C . VAL A 1 197 ? -22.947 -16.624 14.570 1.00 37.34 197 VAL A C 1
ATOM 1552 O O . VAL A 1 197 ? -24.050 -16.520 15.105 1.00 37.34 197 VAL A O 1
ATOM 1555 N N . THR A 1 198 ? -22.790 -16.486 13.255 1.00 38.56 198 THR A N 1
ATOM 1556 C CA . THR A 1 198 ? -23.937 -16.503 12.344 1.00 38.56 198 THR A CA 1
ATOM 1557 C C . THR A 1 198 ? -24.562 -17.894 12.399 1.00 38.56 198 THR A C 1
ATOM 1559 O O . THR A 1 198 ? -23.998 -18.868 11.902 1.00 38.56 198 THR A O 1
ATOM 1562 N N . GLU A 1 199 ? -25.721 -18.004 13.052 1.00 41.50 199 GLU A N 1
ATOM 1563 C CA . GLU A 1 199 ? -26.462 -19.260 13.157 1.00 41.50 199 GLU A CA 1
ATOM 1564 C C . GLU A 1 199 ? -26.901 -19.742 11.765 1.00 41.50 199 GLU A C 1
ATOM 1566 O O . GLU A 1 199 ? -27.929 -19.326 11.228 1.00 41.50 199 GLU A O 1
ATOM 1571 N N . THR A 1 200 ? -26.158 -20.691 11.193 1.00 36.19 200 THR A N 1
ATOM 1572 C CA . THR A 1 200 ? -26.695 -21.571 10.150 1.00 36.19 200 THR A CA 1
ATOM 1573 C C . THR A 1 200 ? -27.932 -22.273 10.728 1.00 36.19 200 THR A C 1
ATOM 1575 O O . THR A 1 200 ? -27.825 -22.845 11.818 1.00 36.19 200 THR A O 1
ATOM 1578 N N . PRO A 1 201 ? -29.099 -22.275 10.052 1.00 45.16 201 PRO A N 1
ATOM 1579 C CA . PRO A 1 201 ? -30.366 -22.702 10.649 1.00 45.16 201 PRO A CA 1
ATOM 1580 C C . PRO A 1 201 ? -30.441 -24.228 10.822 1.00 45.16 201 PRO A C 1
ATOM 1582 O O . PRO A 1 201 ? -31.075 -24.945 10.049 1.00 45.16 201 PRO A O 1
ATOM 1585 N N . SER A 1 202 ? -29.799 -24.734 11.874 1.00 41.62 202 SER A N 1
ATOM 1586 C CA . SER A 1 202 ? -29.755 -26.148 12.238 1.00 41.62 202 SER A CA 1
ATOM 1587 C C . SER A 1 202 ? -30.516 -26.402 13.539 1.00 41.62 202 SER A C 1
ATOM 1589 O O . SER A 1 202 ? -29.935 -26.471 14.619 1.00 41.62 202 SER A O 1
ATOM 1591 N N . ARG A 1 203 ? -31.826 -26.643 13.369 1.00 46.53 203 ARG A N 1
ATOM 1592 C CA . ARG A 1 203 ? -32.746 -27.315 14.309 1.00 46.53 203 ARG A CA 1
ATOM 1593 C C . ARG A 1 203 ? -33.116 -26.526 15.591 1.00 46.53 203 ARG A C 1
ATOM 1595 O O . ARG A 1 203 ? -32.245 -26.074 16.324 1.00 46.53 203 ARG A O 1
ATOM 1602 N N . PRO A 1 204 ? -34.418 -26.411 15.935 1.00 41.41 204 PRO A N 1
ATOM 1603 C CA . PRO A 1 204 ? -34.854 -25.628 17.092 1.00 41.41 204 PRO A CA 1
ATOM 1604 C C . PRO A 1 204 ? -34.355 -26.228 18.413 1.00 41.41 204 PRO A C 1
ATOM 1606 O O . PRO A 1 204 ? -34.684 -27.365 18.767 1.00 41.41 204 PRO A O 1
ATOM 1609 N N . ALA A 1 205 ? -33.584 -25.440 19.162 1.00 45.28 205 ALA A N 1
ATOM 1610 C CA . ALA A 1 205 ? -33.159 -25.772 20.515 1.00 45.28 205 ALA A CA 1
ATOM 1611 C C . ALA A 1 205 ? -34.325 -25.629 21.512 1.00 45.28 205 ALA A C 1
ATOM 1613 O O . ALA A 1 205 ? -35.114 -24.686 21.448 1.00 45.28 205 ALA A O 1
ATOM 1614 N N . ALA A 1 206 ? -34.427 -26.563 22.462 1.00 50.38 206 ALA A N 1
ATOM 1615 C CA . ALA A 1 206 ? -35.474 -26.548 23.482 1.00 50.38 206 ALA A CA 1
ATOM 1616 C C . ALA A 1 206 ? -35.374 -25.304 24.399 1.00 50.38 206 ALA A C 1
ATOM 1618 O O . ALA A 1 206 ? -34.264 -24.859 24.712 1.00 50.38 206 ALA A O 1
ATOM 1619 N N . PRO A 1 207 ? -36.505 -24.750 24.883 1.00 45.44 207 PRO A N 1
ATOM 1620 C CA . PRO A 1 207 ? -36.512 -23.489 25.620 1.00 45.44 207 PRO A CA 1
ATOM 1621 C C . PRO A 1 207 ? -35.755 -23.592 26.952 1.00 45.44 207 PRO A C 1
ATOM 1623 O O . PRO A 1 207 ? -36.167 -24.283 27.888 1.00 45.44 207 PRO A O 1
ATOM 1626 N N . ARG A 1 208 ? -34.650 -22.846 27.061 1.00 50.12 208 ARG A N 1
ATOM 1627 C CA . ARG A 1 208 ? -33.889 -22.693 28.308 1.00 50.12 208 ARG A CA 1
ATOM 1628 C C . ARG A 1 208 ? -34.747 -21.983 29.362 1.00 50.12 208 ARG A C 1
ATOM 1630 O O . ARG A 1 208 ? -35.176 -20.848 29.163 1.00 50.12 208 ARG A O 1
ATOM 1637 N N . ARG A 1 209 ? -34.963 -22.631 30.515 1.00 46.88 209 ARG A N 1
ATOM 1638 C CA . ARG A 1 209 ? -35.637 -22.023 31.678 1.00 46.88 209 ARG A CA 1
ATOM 1639 C C . ARG A 1 209 ? -34.907 -20.744 32.110 1.00 46.88 209 ARG A C 1
ATOM 1641 O O . ARG A 1 209 ? -33.702 -20.783 32.360 1.00 46.88 209 ARG A O 1
ATOM 1648 N N . LYS A 1 210 ? -35.643 -19.635 32.252 1.00 39.56 210 LYS A N 1
ATOM 1649 C CA . LYS A 1 210 ? -35.121 -18.377 32.813 1.00 39.56 210 LYS A CA 1
ATOM 1650 C C . LYS A 1 210 ? -34.594 -18.628 34.232 1.00 39.56 210 LYS A C 1
ATOM 1652 O O . LYS A 1 210 ? -35.339 -19.106 35.086 1.00 39.56 210 LYS A O 1
ATOM 1657 N N . ARG A 1 211 ? -33.325 -18.297 34.490 1.00 48.75 211 ARG A N 1
ATOM 1658 C CA . ARG A 1 211 ? -32.789 -18.214 35.857 1.00 48.75 211 ARG A CA 1
ATOM 1659 C C . ARG A 1 211 ? -33.293 -16.918 36.489 1.00 48.75 211 ARG A C 1
ATOM 1661 O O . ARG A 1 211 ? -33.069 -15.849 35.931 1.00 48.75 211 ARG A O 1
ATOM 1668 N N . VAL A 1 212 ? -33.965 -17.019 37.632 1.00 55.44 212 VAL A N 1
ATOM 1669 C CA . VAL A 1 212 ? -34.341 -15.852 38.443 1.00 55.44 212 VAL A CA 1
ATOM 1670 C C . VAL A 1 212 ? -33.091 -15.375 39.208 1.00 55.44 212 VAL A C 1
ATOM 1672 O O . VAL A 1 212 ? -32.395 -16.227 39.768 1.00 55.44 212 VAL A O 1
ATOM 1675 N N . PRO A 1 213 ? -32.762 -14.069 39.227 1.00 50.69 213 PRO A N 1
ATOM 1676 C CA . PRO A 1 213 ? -31.667 -13.540 40.046 1.00 50.69 213 PRO A CA 1
ATOM 1677 C C . PRO A 1 213 ? -31.915 -13.736 41.551 1.00 50.69 213 PRO A C 1
ATOM 1679 O O . PRO A 1 213 ? -33.061 -13.741 41.998 1.00 50.69 213 PRO A O 1
ATOM 1682 N N . ARG A 1 214 ? -30.843 -13.878 42.346 1.00 50.59 214 ARG A N 1
ATOM 1683 C CA . ARG A 1 214 ? -30.938 -13.935 43.818 1.00 50.59 214 ARG A CA 1
ATOM 1684 C C . ARG A 1 214 ? -31.228 -12.539 44.404 1.00 50.59 214 ARG A C 1
ATOM 1686 O O . ARG A 1 214 ? -30.671 -11.567 43.897 1.00 50.59 214 ARG A O 1
ATOM 1693 N N . PRO A 1 215 ? -32.039 -12.420 45.471 1.00 48.94 215 PRO A N 1
ATOM 1694 C CA . PRO A 1 215 ? -32.551 -11.136 45.964 1.00 48.94 215 PRO A CA 1
ATOM 1695 C C . PRO A 1 215 ? -31.611 -10.384 46.936 1.00 48.94 215 PRO A C 1
ATOM 1697 O O . PRO A 1 215 ? -32.085 -9.677 47.812 1.00 48.94 215 PRO A O 1
ATOM 1700 N N . GLU A 1 216 ? -30.286 -10.489 46.792 1.00 46.72 216 GLU A N 1
ATOM 1701 C CA . GLU A 1 216 ? -29.309 -9.922 47.756 1.00 46.72 216 GLU A CA 1
ATOM 1702 C C . GLU A 1 216 ? -28.803 -8.503 47.399 1.00 46.72 216 GLU A C 1
ATOM 1704 O O . GLU A 1 216 ? -27.921 -7.964 48.062 1.00 46.72 216 GLU A O 1
ATOM 1709 N N . ILE A 1 217 ? -29.340 -7.877 46.342 1.00 46.34 217 ILE A N 1
ATOM 1710 C CA . ILE A 1 217 ? -28.876 -6.562 45.838 1.00 46.34 217 ILE A CA 1
ATOM 1711 C C . ILE A 1 217 ? -29.898 -5.432 46.096 1.00 46.34 217 ILE A C 1
ATOM 1713 O O . ILE A 1 217 ? -29.568 -4.255 45.973 1.00 46.34 217 ILE A O 1
ATOM 1717 N N . ILE A 1 218 ? -31.128 -5.753 46.518 1.00 45.69 218 ILE A N 1
ATOM 1718 C CA . ILE A 1 218 ? -32.208 -4.760 46.690 1.00 45.69 218 ILE A CA 1
ATOM 1719 C C . ILE A 1 218 ? -32.097 -3.990 48.024 1.00 45.69 218 ILE A C 1
ATOM 1721 O O . ILE A 1 218 ? -32.486 -2.827 48.092 1.00 45.69 218 ILE A O 1
ATOM 1725 N N . GLU A 1 219 ? -31.503 -4.573 49.069 1.00 47.19 219 GLU A N 1
ATOM 1726 C CA . GLU A 1 219 ? -31.500 -3.980 50.421 1.00 47.19 219 GLU A CA 1
ATOM 1727 C C . GLU A 1 219 ? -30.556 -2.774 50.606 1.00 47.19 219 GLU A C 1
ATOM 1729 O O . GLU A 1 219 ? -30.662 -2.059 51.599 1.00 47.19 219 GLU A O 1
ATOM 1734 N N . LYS A 1 220 ? -29.648 -2.487 49.660 1.00 49.69 220 LYS A N 1
ATOM 1735 C CA . LYS A 1 220 ? -28.620 -1.438 49.834 1.00 49.69 220 LYS A CA 1
ATOM 1736 C C . LYS A 1 220 ? -29.026 -0.012 49.435 1.00 49.69 220 LYS A C 1
ATOM 1738 O O . LYS A 1 220 ? -28.199 0.885 49.566 1.00 49.69 220 LYS A O 1
ATOM 1743 N N . HIS A 1 221 ? -30.264 0.229 48.989 1.00 45.25 221 HIS A N 1
ATOM 1744 C CA . HIS A 1 221 ? -30.709 1.574 48.576 1.00 45.25 221 HIS A CA 1
ATOM 1745 C C . HIS A 1 221 ? -32.002 2.103 49.225 1.00 45.25 221 HIS A C 1
ATOM 1747 O O . HIS A 1 221 ? -32.433 3.205 48.890 1.00 45.25 221 HIS A O 1
ATOM 1753 N N . THR A 1 222 ? -32.584 1.404 50.204 1.00 40.06 222 THR A N 1
ATOM 1754 C CA . THR A 1 222 ? -33.746 1.899 50.972 1.00 40.06 222 THR A CA 1
ATOM 1755 C C . THR A 1 222 ? -33.566 1.656 52.472 1.00 40.06 222 THR A C 1
ATOM 1757 O O . THR A 1 222 ? -34.102 0.696 53.018 1.00 40.06 222 THR A O 1
ATOM 1760 N N . GLY A 1 223 ? -32.802 2.522 53.148 1.00 30.81 223 GLY A N 1
ATOM 1761 C CA . GLY A 1 223 ? -32.507 2.355 54.577 1.00 30.81 223 GLY A CA 1
ATOM 1762 C C . GLY A 1 223 ? -31.675 3.481 55.191 1.00 30.81 223 GLY A C 1
ATOM 1763 O O . GLY A 1 223 ? -30.564 3.243 55.650 1.00 30.81 223 GLY A O 1
ATOM 1764 N N . SER A 1 224 ? -32.200 4.710 55.201 1.00 32.78 224 SER A N 1
ATOM 1765 C CA . SER A 1 224 ? -31.621 5.814 55.979 1.00 32.78 224 SER A CA 1
ATOM 1766 C C . SER A 1 224 ? -32.355 5.974 57.314 1.00 32.78 224 SER A C 1
ATOM 1768 O O . SER A 1 224 ? -33.566 6.178 57.315 1.00 32.78 224 SER A O 1
ATOM 1770 N N . GLY A 1 225 ? -31.609 5.949 58.425 1.00 27.91 225 GLY A N 1
ATOM 1771 C CA . GLY A 1 225 ? -31.997 6.593 59.687 1.00 27.91 225 GLY A CA 1
ATOM 1772 C C . GLY A 1 225 ? -32.649 5.730 60.779 1.00 27.91 225 GLY A C 1
ATOM 1773 O O . GLY A 1 225 ? -33.868 5.626 60.842 1.00 27.91 225 GLY A O 1
ATOM 1774 N N . ALA A 1 226 ? -31.838 5.263 61.736 1.00 28.38 226 ALA A N 1
ATOM 1775 C CA . ALA A 1 226 ? -32.178 5.165 63.166 1.00 28.38 226 ALA A CA 1
ATOM 1776 C C . ALA A 1 226 ? -30.882 5.043 63.999 1.00 28.38 226 ALA A C 1
ATOM 1778 O O . ALA A 1 226 ? -29.855 4.606 63.483 1.00 28.38 226 ALA A O 1
ATOM 1779 N N . ALA A 1 227 ? -30.903 5.471 65.265 1.00 28.27 227 ALA A N 1
ATOM 1780 C CA . ALA A 1 227 ? -29.705 5.657 66.095 1.00 28.27 227 ALA A CA 1
ATOM 1781 C C . ALA A 1 227 ? -29.508 4.575 67.178 1.00 28.27 227 ALA A C 1
ATOM 1783 O O . ALA A 1 227 ? -30.480 3.975 67.626 1.00 28.27 227 ALA A O 1
ATOM 1784 N N . GLY A 1 228 ? -28.282 4.475 67.718 1.00 26.02 228 GLY A N 1
ATOM 1785 C CA . GLY A 1 228 ? -28.115 4.411 69.183 1.00 26.02 228 GLY A CA 1
ATOM 1786 C C . GLY A 1 228 ? -27.381 3.219 69.830 1.00 26.02 228 GLY A C 1
ATOM 1787 O O . GLY A 1 228 ? -28.007 2.233 70.182 1.00 26.02 228 GLY A O 1
ATOM 1788 N N . ALA A 1 229 ? -26.104 3.454 70.165 1.00 26.59 229 ALA A N 1
ATOM 1789 C CA . ALA A 1 229 ? -25.438 3.140 71.449 1.00 26.59 229 ALA A CA 1
ATOM 1790 C C . ALA A 1 229 ? -25.123 1.687 71.927 1.00 26.59 229 ALA A C 1
ATOM 1792 O O . ALA A 1 229 ? -25.988 0.973 72.420 1.00 26.59 229 ALA A O 1
ATOM 1793 N N . GLY A 1 230 ? -23.807 1.411 72.034 1.00 25.28 230 GLY A N 1
ATOM 1794 C CA . GLY A 1 230 ? -23.147 0.643 73.120 1.00 25.28 230 GLY A CA 1
ATOM 1795 C C . GLY A 1 230 ? -23.037 -0.891 72.984 1.00 25.28 230 GLY A C 1
ATOM 1796 O O . GLY A 1 230 ? -23.884 -1.514 72.362 1.00 25.28 230 GLY A O 1
ATOM 1797 N N . ALA A 1 231 ? -22.047 -1.583 73.575 1.00 27.28 231 ALA A N 1
ATOM 1798 C CA . ALA A 1 231 ? -20.742 -1.180 74.138 1.00 27.28 231 ALA A CA 1
ATOM 1799 C C . ALA A 1 231 ? -19.855 -2.434 74.408 1.00 27.28 231 ALA A C 1
ATOM 1801 O O . ALA A 1 231 ? -20.402 -3.448 74.822 1.00 27.28 231 ALA A O 1
ATOM 1802 N N . ALA A 1 232 ? -18.519 -2.306 74.275 1.00 27.42 232 ALA A N 1
ATOM 1803 C CA . ALA A 1 232 ? -17.440 -3.251 74.675 1.00 27.42 232 ALA A CA 1
ATOM 1804 C C . ALA A 1 232 ? -17.437 -4.686 74.062 1.00 27.42 232 ALA A C 1
ATOM 1806 O O . ALA A 1 232 ? -18.479 -5.295 73.876 1.00 27.42 232 ALA A O 1
ATOM 1807 N N . GLY A 1 233 ? -16.305 -5.337 73.752 1.00 25.56 233 GLY A N 1
ATOM 1808 C CA . GLY A 1 233 ? -14.886 -4.934 73.753 1.00 25.56 233 GLY A CA 1
ATOM 1809 C C . GLY A 1 233 ? -13.959 -6.112 74.122 1.00 25.56 233 GLY A C 1
ATOM 1810 O O . GLY A 1 233 ? -14.272 -6.789 75.094 1.00 25.56 233 GLY A O 1
ATOM 1811 N N . LEU A 1 234 ? -12.858 -6.348 73.376 1.00 30.31 234 LEU A N 1
ATOM 1812 C CA . LEU A 1 234 ? -11.626 -7.070 73.799 1.00 30.31 234 LEU A CA 1
ATOM 1813 C C . LEU A 1 234 ? -10.557 -7.150 72.668 1.00 30.31 234 LEU A C 1
ATOM 1815 O O . LEU A 1 234 ? -10.643 -7.997 71.784 1.00 30.31 234 LEU A O 1
ATOM 1819 N N . VAL A 1 235 ? -9.612 -6.197 72.712 1.00 32.03 235 VAL A N 1
ATOM 1820 C CA . VAL A 1 235 ? -8.127 -6.269 72.544 1.00 32.03 235 VAL A CA 1
ATOM 1821 C C . VAL A 1 235 ? -7.569 -7.639 72.075 1.00 32.03 235 VAL A C 1
ATOM 1823 O O . VAL A 1 235 ? -7.871 -8.643 72.713 1.00 32.03 235 VAL A O 1
ATOM 1826 N N . GLU A 1 236 ? -6.916 -7.799 70.911 1.00 31.44 236 GLU A N 1
ATOM 1827 C CA . GLU A 1 236 ? -5.580 -7.334 70.422 1.00 31.44 236 GLU A CA 1
ATOM 1828 C C . GLU A 1 236 ? -4.346 -8.108 70.942 1.00 31.44 236 GLU A C 1
ATOM 1830 O O . GLU A 1 236 ? -4.172 -8.273 72.141 1.00 31.44 236 GLU A O 1
ATOM 1835 N N . ASP A 1 237 ? -3.495 -8.516 69.987 1.00 30.05 237 ASP A N 1
ATOM 1836 C CA . ASP A 1 237 ? -2.036 -8.765 70.030 1.00 30.05 237 ASP A CA 1
ATOM 1837 C C . ASP A 1 237 ? -1.605 -8.995 68.551 1.00 30.05 237 ASP A C 1
ATOM 1839 O O . ASP A 1 237 ? -2.283 -9.741 67.842 1.00 30.05 237 ASP A O 1
ATOM 1843 N N . GLY A 1 238 ? -0.547 -8.409 67.976 1.00 28.61 238 GLY A N 1
ATOM 1844 C CA . GLY A 1 238 ? 0.370 -7.371 68.456 1.00 28.61 238 GLY A CA 1
ATOM 1845 C C . GLY A 1 238 ? 1.468 -7.041 67.412 1.00 28.61 238 GLY A C 1
ATOM 1846 O O . GLY A 1 238 ? 1.519 -7.660 66.351 1.00 28.61 238 GLY A O 1
ATOM 1847 N N . GLU A 1 239 ? 2.354 -6.105 67.781 1.00 29.41 239 GLU A N 1
ATOM 1848 C CA . GLU A 1 239 ? 3.663 -5.745 67.174 1.00 29.41 239 GLU A CA 1
ATOM 1849 C C . GLU A 1 239 ? 3.738 -4.765 65.965 1.00 29.41 239 GLU A C 1
ATOM 1851 O O . GLU A 1 239 ? 3.646 -5.124 64.791 1.00 29.41 239 GLU A O 1
ATOM 1856 N N . GLU A 1 240 ? 4.012 -3.494 66.308 1.00 27.86 240 GLU A N 1
ATOM 1857 C CA . GLU A 1 240 ? 4.750 -2.479 65.520 1.00 27.86 240 GLU A CA 1
ATOM 1858 C C . GLU A 1 240 ? 6.239 -2.919 65.347 1.00 27.86 240 GLU A C 1
ATOM 1860 O O . GLU A 1 240 ? 6.621 -3.963 65.862 1.00 27.86 240 GLU A O 1
ATOM 1865 N N . VAL A 1 241 ? 7.201 -2.273 64.670 1.00 31.53 241 VAL A N 1
ATOM 1866 C CA . VAL A 1 241 ? 7.541 -0.865 64.326 1.00 31.53 241 VAL A CA 1
ATOM 1867 C C . VAL A 1 241 ? 8.493 -0.911 63.079 1.00 31.53 241 VAL A C 1
ATOM 1869 O O . VAL A 1 241 ? 8.726 -2.001 62.564 1.00 31.53 241 VAL A O 1
ATOM 1872 N N . SER A 1 242 ? 9.116 0.126 62.486 1.00 28.42 242 SER A N 1
ATOM 1873 C CA . SER A 1 242 ? 9.231 1.589 62.692 1.00 28.42 242 SER A CA 1
ATOM 1874 C C . SER A 1 242 ? 9.422 2.324 61.340 1.00 28.42 242 SER A C 1
ATOM 1876 O O . SER A 1 242 ? 9.352 1.727 60.268 1.00 28.42 242 SER A O 1
ATOM 1878 N N . LEU A 1 243 ? 9.694 3.633 61.405 1.00 34.19 243 LEU A N 1
ATOM 1879 C CA . LEU A 1 243 ? 10.330 4.447 60.357 1.00 34.19 243 LEU A CA 1
ATOM 1880 C C . LEU A 1 243 ? 11.855 4.523 60.574 1.00 34.19 243 LEU A C 1
ATOM 1882 O O . LEU A 1 243 ? 12.286 4.365 61.715 1.00 34.19 243 LEU A O 1
ATOM 1886 N N . GLU A 1 244 ? 12.621 4.822 59.514 1.00 31.47 244 GLU A N 1
ATOM 1887 C CA . GLU A 1 244 ? 13.621 5.919 59.434 1.00 31.47 244 GLU A CA 1
ATOM 1888 C C . GLU A 1 244 ? 14.358 5.908 58.069 1.00 31.47 244 GLU A C 1
ATOM 1890 O O . GLU A 1 244 ? 14.913 4.888 57.665 1.00 31.47 244 GLU A O 1
ATOM 1895 N N . ASP A 1 245 ? 14.377 7.052 57.370 1.00 34.81 245 ASP A N 1
ATOM 1896 C CA . ASP A 1 245 ? 15.390 7.384 56.346 1.00 34.81 245 ASP A CA 1
ATOM 1897 C C . ASP A 1 245 ? 16.640 7.942 57.066 1.00 34.81 245 ASP A C 1
ATOM 1899 O O . ASP A 1 245 ? 16.484 8.568 58.122 1.00 34.81 245 ASP A O 1
ATOM 1903 N N . PRO A 1 246 ? 17.870 7.789 56.525 1.00 43.94 246 PRO A N 1
ATOM 1904 C CA . PRO A 1 246 ? 18.421 8.936 55.784 1.00 43.94 246 PRO A CA 1
ATOM 1905 C C . PRO A 1 246 ? 19.401 8.634 54.619 1.00 43.94 246 PRO A C 1
ATOM 1907 O O . PRO A 1 246 ? 20.122 7.642 54.592 1.00 43.94 246 PRO A O 1
ATOM 1910 N N . GLU A 1 247 ? 19.431 9.591 53.686 1.00 30.20 247 GLU A N 1
ATOM 1911 C CA . GLU A 1 247 ? 20.579 10.178 52.955 1.00 30.20 247 GLU A CA 1
ATOM 1912 C C . GLU A 1 247 ? 21.841 9.344 52.591 1.00 30.20 247 GLU A C 1
ATOM 1914 O O . GLU A 1 247 ? 22.677 9.024 53.428 1.00 30.20 247 GLU A O 1
ATOM 1919 N N . GLY A 1 248 ? 22.096 9.231 51.276 1.00 27.81 248 GLY A N 1
ATOM 1920 C CA . GLY A 1 248 ? 23.137 10.059 50.626 1.00 27.81 248 GLY A CA 1
ATOM 1921 C C . GLY A 1 248 ? 24.598 9.566 50.527 1.00 27.81 248 GLY A C 1
ATOM 1922 O O . GLY A 1 248 ? 25.366 9.660 51.479 1.00 27.81 248 GLY A O 1
ATOM 1923 N N . SER A 1 249 ? 25.020 9.171 49.316 1.00 30.80 249 SER A N 1
ATOM 1924 C CA . SER A 1 249 ? 26.330 9.449 48.655 1.00 30.80 249 SER A CA 1
ATOM 1925 C C . SER A 1 249 ? 26.335 8.722 47.292 1.00 30.80 249 SER A C 1
ATOM 1927 O O . SER A 1 249 ? 25.99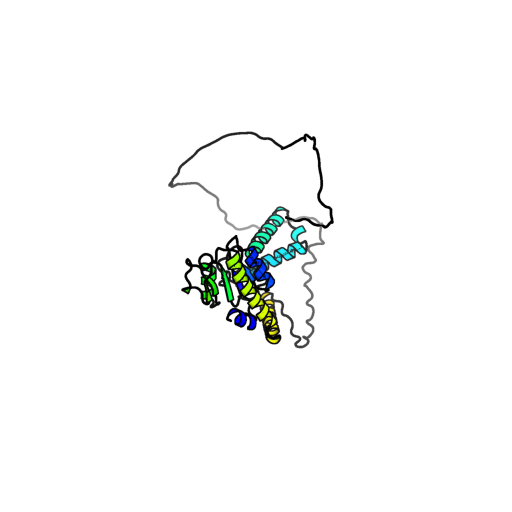7 7.545 47.226 1.00 30.80 249 SER A O 1
ATOM 1929 N N . GLU A 1 250 ? 26.375 9.398 46.139 1.00 30.77 250 GLU A N 1
ATOM 1930 C CA . GLU A 1 250 ? 27.480 10.156 45.505 1.00 30.77 250 GLU A CA 1
ATOM 1931 C C . GLU A 1 250 ? 28.478 9.273 44.727 1.00 30.77 250 GLU A C 1
ATOM 1933 O O . GLU A 1 250 ? 29.216 8.494 45.315 1.00 30.77 250 GLU A O 1
ATOM 1938 N N . ASP A 1 251 ? 28.425 9.396 43.391 1.00 32.38 251 ASP A N 1
ATOM 1939 C CA . ASP A 1 251 ? 29.553 9.504 42.437 1.00 32.38 251 ASP A CA 1
ATOM 1940 C C . ASP A 1 251 ? 28.936 9.596 41.013 1.00 32.38 251 ASP A C 1
ATOM 1942 O O . ASP A 1 251 ? 28.281 8.667 40.540 1.00 32.38 251 ASP A O 1
ATOM 1946 N N . GLU A 1 252 ? 28.812 10.774 40.389 1.00 33.53 252 GLU A N 1
ATOM 1947 C CA . GLU A 1 252 ? 29.849 11.559 39.675 1.00 33.53 252 GLU A CA 1
ATOM 1948 C C . GLU A 1 252 ? 30.413 10.895 38.397 1.00 33.53 252 GLU A C 1
ATOM 1950 O O . GLU A 1 252 ? 31.218 9.971 38.455 1.00 33.53 252 GLU A O 1
ATOM 1955 N N . ALA A 1 253 ? 30.010 11.432 37.230 1.00 33.56 253 ALA A N 1
ATOM 1956 C CA . ALA A 1 253 ? 30.858 11.822 36.079 1.00 33.56 253 ALA A CA 1
ATOM 1957 C C . ALA A 1 253 ? 29.952 12.064 34.838 1.00 33.56 253 ALA A C 1
ATOM 1959 O O . ALA A 1 253 ? 29.440 11.118 34.247 1.00 33.56 253 ALA A O 1
ATOM 1960 N N . ALA A 1 254 ? 29.549 13.280 34.452 1.00 36.62 254 ALA A N 1
ATOM 1961 C CA . ALA A 1 254 ? 30.304 14.489 34.073 1.00 36.62 254 ALA A CA 1
ATOM 1962 C C . ALA A 1 254 ? 30.842 14.507 32.620 1.00 36.62 254 ALA A C 1
ATOM 1964 O O . ALA A 1 254 ? 31.957 14.076 32.340 1.00 36.62 254 ALA A O 1
ATOM 1965 N N . ASN A 1 255 ? 30.054 15.084 31.702 1.00 35.97 255 ASN A N 1
ATOM 1966 C CA . ASN A 1 255 ? 30.390 16.278 30.890 1.00 35.97 255 ASN A CA 1
ATOM 1967 C C . ASN A 1 255 ? 29.181 16.608 29.983 1.00 35.97 255 ASN A C 1
ATOM 1969 O O . ASN A 1 255 ? 28.589 15.699 29.410 1.00 35.97 255 ASN A O 1
ATOM 1973 N N . GLY A 1 256 ? 28.697 17.846 29.828 1.00 31.64 256 GLY A N 1
ATOM 1974 C CA . GLY A 1 256 ? 29.383 19.148 29.901 1.00 31.64 256 GLY A CA 1
ATOM 1975 C C . GLY A 1 256 ? 29.741 19.566 28.468 1.00 31.64 256 GLY A C 1
ATOM 1976 O O . GLY A 1 256 ? 30.487 18.851 27.812 1.00 31.64 256 GLY A O 1
ATOM 1977 N N . ILE A 1 257 ? 29.150 20.601 27.853 1.00 37.34 257 ILE A N 1
ATOM 1978 C CA . ILE A 1 257 ? 29.432 22.061 27.955 1.00 37.34 257 ILE A CA 1
ATOM 1979 C C . ILE A 1 257 ? 28.779 22.667 26.674 1.00 37.34 257 ILE A C 1
ATOM 1981 O O . ILE A 1 257 ? 28.748 21.967 25.666 1.00 37.34 257 ILE A O 1
ATOM 1985 N N . ALA A 1 258 ? 28.255 23.895 26.533 1.00 33.75 258 ALA A N 1
ATOM 1986 C CA . ALA A 1 258 ? 27.906 25.036 27.398 1.00 33.75 258 ALA A CA 1
ATOM 1987 C C . ALA A 1 258 ? 26.848 25.906 26.641 1.00 33.75 258 ALA A C 1
ATOM 1989 O O . ALA A 1 258 ? 26.675 25.727 25.439 1.00 33.75 258 ALA A O 1
ATOM 1990 N N . ALA A 1 259 ? 25.960 26.650 27.323 1.00 33.16 259 ALA A N 1
ATOM 1991 C CA . ALA A 1 259 ? 25.949 28.126 27.520 1.00 33.16 259 ALA A CA 1
ATOM 1992 C C . ALA A 1 259 ? 26.122 29.008 26.250 1.00 33.16 259 ALA A C 1
ATOM 1994 O O . ALA A 1 259 ? 26.891 28.663 25.364 1.00 33.16 259 ALA A O 1
ATOM 1995 N N . ALA A 1 260 ? 25.491 30.182 26.096 1.00 32.59 260 ALA A N 1
ATOM 1996 C CA . ALA A 1 260 ? 24.647 31.017 26.978 1.00 32.59 260 ALA A CA 1
ATOM 1997 C C . ALA A 1 260 ? 23.448 31.591 26.158 1.00 32.59 260 ALA A C 1
ATOM 1999 O O . ALA A 1 260 ? 23.454 31.467 24.939 1.00 32.59 260 ALA A O 1
ATOM 2000 N N . GLY A 1 261 ? 22.326 32.069 26.719 1.00 28.28 261 GLY A N 1
ATOM 2001 C CA . GLY A 1 261 ? 22.149 33.347 27.444 1.00 28.28 261 GLY A CA 1
ATOM 2002 C C . GLY A 1 261 ? 21.878 34.512 26.461 1.00 28.28 261 GLY A C 1
ATOM 2003 O O . GLY A 1 261 ? 22.580 34.609 25.466 1.00 28.28 261 GLY A O 1
ATOM 2004 N N . GLY A 1 262 ? 20.913 35.425 26.638 1.00 26.66 262 GLY A N 1
ATOM 2005 C CA . GLY A 1 262 ? 19.849 35.582 27.645 1.00 26.66 262 GLY A CA 1
ATOM 2006 C C . GLY A 1 262 ? 19.135 36.949 27.487 1.00 26.66 262 GLY A C 1
ATOM 2007 O O . GLY A 1 262 ? 19.746 37.877 26.967 1.00 26.66 262 GLY A O 1
ATOM 2008 N N . GLY A 1 263 ? 17.883 37.073 27.959 1.00 27.64 263 GLY A N 1
ATOM 2009 C CA . GLY A 1 263 ? 17.079 38.320 27.970 1.00 27.64 263 GLY A CA 1
ATOM 2010 C C . GLY A 1 263 ? 16.489 38.764 26.611 1.00 27.64 263 GLY A C 1
ATOM 2011 O O . GLY A 1 263 ? 16.964 38.332 25.567 1.00 27.64 263 GLY A O 1
ATOM 2012 N N . ASP A 1 264 ? 15.457 39.615 26.541 1.00 29.94 264 ASP A N 1
ATOM 2013 C CA . ASP A 1 264 ? 14.478 40.044 27.561 1.00 29.94 264 ASP A CA 1
ATOM 2014 C C . ASP A 1 264 ? 13.214 40.656 26.886 1.00 29.94 264 ASP A C 1
ATOM 2016 O O . ASP A 1 264 ? 13.308 41.147 25.767 1.00 29.94 264 ASP A O 1
ATOM 2020 N N . ALA A 1 265 ? 12.080 40.621 27.600 1.00 31.25 265 ALA A N 1
ATOM 2021 C CA . ALA A 1 265 ? 10.878 41.481 27.560 1.00 31.25 265 ALA A CA 1
ATOM 2022 C C . ALA A 1 265 ? 10.108 41.889 26.265 1.00 31.25 265 ALA A C 1
ATOM 2024 O O . ALA A 1 265 ? 10.646 42.175 25.202 1.00 31.25 265 ALA A O 1
ATOM 2025 N N . THR A 1 266 ? 8.800 42.121 26.491 1.00 31.44 266 THR A N 1
ATOM 2026 C CA . THR A 1 266 ? 7.777 42.835 25.672 1.00 31.44 266 THR A CA 1
ATOM 2027 C C . THR A 1 266 ? 7.317 42.150 24.371 1.00 31.44 266 THR A C 1
ATOM 2029 O O . THR A 1 266 ? 8.137 41.762 23.553 1.00 31.44 266 THR A O 1
ATOM 2032 N N . ASP A 1 267 ? 6.043 41.813 24.125 1.00 31.50 267 ASP A N 1
ATOM 2033 C CA . ASP A 1 267 ? 4.700 42.404 24.368 1.00 31.50 267 ASP A CA 1
ATOM 2034 C C . ASP A 1 267 ? 4.133 43.167 23.148 1.00 31.50 267 ASP A C 1
ATOM 2036 O O . ASP A 1 267 ? 4.835 43.912 22.471 1.00 31.50 267 ASP A O 1
ATOM 2040 N N . SER A 1 268 ? 2.823 42.995 22.926 1.00 33.19 268 SER A N 1
ATOM 2041 C CA . SER A 1 268 ? 1.951 43.635 21.925 1.00 33.19 268 SER A CA 1
ATOM 2042 C C . SER A 1 268 ? 2.182 43.312 20.429 1.00 33.19 268 SER A C 1
ATOM 2044 O O . SER A 1 268 ? 3.219 42.787 20.043 1.00 33.19 268 SER A O 1
ATOM 2046 N N . LYS A 1 269 ? 1.270 43.647 19.497 1.00 32.50 269 LYS A N 1
ATOM 2047 C CA . LYS A 1 269 ? -0.198 43.422 19.400 1.00 32.50 269 LYS A CA 1
ATOM 2048 C C . LYS A 1 269 ? -0.674 43.908 18.015 1.00 32.50 269 LYS A C 1
ATOM 2050 O O . LYS A 1 269 ? -0.392 45.042 17.670 1.00 32.50 269 LYS A O 1
ATOM 2055 N N . ALA A 1 270 ? -1.524 43.111 17.355 1.00 33.69 270 ALA A N 1
ATOM 2056 C CA . ALA A 1 270 ? -2.424 43.467 16.239 1.00 33.69 270 ALA A CA 1
ATOM 2057 C C . ALA A 1 270 ? -1.826 43.993 14.912 1.00 33.69 270 ALA A C 1
ATOM 2059 O O . ALA A 1 270 ? -0.883 44.771 14.870 1.00 33.69 270 ALA A O 1
ATOM 2060 N N . ALA A 1 271 ? -2.482 43.591 13.821 1.00 34.91 271 ALA A N 1
ATOM 2061 C CA . ALA A 1 271 ? -2.382 44.200 12.499 1.00 34.91 271 ALA A CA 1
ATOM 2062 C C . ALA A 1 271 ? -3.739 44.836 12.137 1.00 34.91 271 ALA A C 1
ATOM 2064 O O . ALA A 1 271 ? -4.778 44.234 12.413 1.00 34.91 271 ALA A O 1
ATOM 2065 N N . ALA A 1 272 ? -3.676 46.043 11.576 1.00 35.12 272 ALA A N 1
ATOM 2066 C CA . ALA A 1 272 ? -4.722 46.931 11.044 1.00 35.12 272 ALA A CA 1
ATOM 2067 C C . ALA A 1 272 ? -3.960 48.171 10.502 1.00 35.12 272 ALA A C 1
ATOM 2069 O O . ALA A 1 272 ? -2.920 48.496 11.078 1.00 35.12 272 ALA A O 1
ATOM 2070 N N . ASP A 1 273 ? -4.328 48.908 9.452 1.00 35.16 273 ASP A N 1
ATOM 2071 C CA . ASP A 1 273 ? -5.422 48.847 8.464 1.00 35.16 273 ASP A CA 1
ATOM 2072 C C . ASP A 1 273 ? -4.990 49.663 7.211 1.00 35.16 273 ASP A C 1
ATOM 2074 O O . ASP A 1 273 ? -4.026 50.424 7.299 1.00 35.16 273 ASP A O 1
ATOM 2078 N N . GLY A 1 274 ? -5.741 49.560 6.101 1.00 32.03 274 GLY A N 1
ATOM 2079 C CA . GLY A 1 274 ? -5.858 50.615 5.066 1.00 32.03 274 GLY A CA 1
ATOM 2080 C C . GLY A 1 274 ? -4.716 50.797 4.039 1.00 32.03 274 GLY A C 1
ATOM 2081 O O . GLY A 1 274 ? -3.621 50.271 4.218 1.00 32.03 274 GLY A O 1
ATOM 2082 N N . GLU A 1 275 ? -4.892 51.540 2.934 1.00 36.50 275 GLU A N 1
ATOM 2083 C CA . GLU A 1 275 ? -6.097 52.100 2.268 1.00 36.50 275 GLU A CA 1
ATOM 2084 C C . GLU A 1 275 ? -5.694 52.642 0.861 1.00 36.50 275 GLU A C 1
ATOM 2086 O O . GLU A 1 275 ? -4.514 52.919 0.674 1.00 36.50 275 GLU A O 1
ATOM 2091 N N . GLU A 1 276 ? -6.655 52.781 -0.076 1.00 37.72 276 GLU A N 1
ATOM 2092 C CA . GLU A 1 276 ? -6.634 53.553 -1.362 1.00 37.72 276 GLU A CA 1
ATOM 2093 C C . GLU A 1 276 ? -5.509 53.277 -2.415 1.00 37.72 276 GLU A C 1
ATOM 2095 O O . GLU A 1 276 ? -4.356 53.023 -2.089 1.00 37.72 276 GLU A O 1
ATOM 2100 N N . ALA A 1 277 ? -5.719 53.159 -3.738 1.00 39.16 277 ALA A N 1
ATOM 2101 C CA . ALA A 1 277 ? -6.671 53.697 -4.732 1.00 39.16 277 ALA A CA 1
ATOM 2102 C C . ALA A 1 277 ? -6.323 55.100 -5.286 1.00 39.16 277 ALA A C 1
ATOM 2104 O O . ALA A 1 277 ? -6.536 56.100 -4.615 1.00 39.16 277 ALA A O 1
ATOM 2105 N N . GLU A 1 278 ? -5.873 55.154 -6.549 1.00 44.28 278 GLU A N 1
ATOM 2106 C CA . GLU A 1 278 ? -5.933 56.339 -7.425 1.00 44.28 278 GLU A CA 1
ATOM 2107 C C . GLU A 1 278 ? -6.341 55.895 -8.848 1.00 44.28 278 GLU A C 1
ATOM 2109 O O . GLU A 1 278 ? -5.935 54.824 -9.311 1.00 44.28 278 GLU A O 1
ATOM 2114 N N . ASP A 1 279 ? -7.181 56.709 -9.491 1.00 39.78 279 ASP A N 1
ATOM 2115 C CA . ASP A 1 279 ? -7.884 56.468 -10.763 1.00 39.78 279 ASP A CA 1
ATOM 2116 C C . ASP A 1 279 ? -7.250 57.232 -11.959 1.00 39.78 279 ASP A C 1
ATOM 2118 O O . ASP A 1 279 ? -6.251 57.933 -11.815 1.00 39.78 279 ASP A O 1
ATOM 2122 N N . GLU A 1 280 ? -7.924 57.142 -13.115 1.00 41.75 280 GLU A N 1
ATOM 2123 C CA . GLU A 1 280 ? -7.858 58.019 -14.305 1.00 41.75 280 GLU A CA 1
ATOM 2124 C C . GLU A 1 280 ? -6.752 57.782 -15.363 1.00 41.75 280 GLU A C 1
ATOM 2126 O O . GLU A 1 280 ? -5.568 57.677 -15.056 1.00 41.75 280 GLU A O 1
ATOM 2131 N N . GLU A 1 281 ? -7.025 57.783 -16.680 1.00 49.66 281 GLU A N 1
ATOM 2132 C CA . GLU A 1 281 ? -8.232 57.498 -17.508 1.00 49.66 281 GLU A CA 1
ATOM 2133 C C . GLU A 1 281 ? -7.751 57.337 -18.996 1.00 49.66 281 GLU A C 1
ATOM 2135 O O . GLU A 1 281 ? -6.560 57.532 -19.274 1.00 49.66 281 GLU A O 1
ATOM 2140 N N . PRO A 1 282 ? -8.594 56.902 -19.960 1.00 61.94 282 PRO A N 1
ATOM 2141 C CA . PRO A 1 282 ? -8.175 56.308 -21.241 1.00 61.94 282 PRO A CA 1
ATOM 2142 C C . PRO A 1 282 ? -8.322 57.241 -22.460 1.00 61.94 282 PRO A C 1
ATOM 2144 O O . PRO A 1 282 ? -8.954 58.287 -22.366 1.00 61.94 282 PRO A O 1
ATOM 2147 N N . ILE A 1 283 ? -7.866 56.797 -23.647 1.00 45.66 283 ILE A N 1
ATOM 2148 C CA . ILE A 1 283 ? -8.474 57.194 -24.938 1.00 45.66 283 ILE A CA 1
ATOM 2149 C C . ILE A 1 283 ? -8.334 56.074 -26.007 1.00 45.66 283 ILE A C 1
ATOM 2151 O O . ILE A 1 283 ? -7.218 55.624 -26.247 1.00 45.66 283 ILE A O 1
ATOM 2155 N N . ASP A 1 284 ? -9.465 55.661 -26.606 1.00 40.78 284 ASP A N 1
ATOM 2156 C CA . ASP A 1 284 ? -9.761 55.311 -28.027 1.00 40.78 284 ASP A CA 1
ATOM 2157 C C . ASP A 1 284 ? -8.759 54.575 -28.968 1.00 40.78 284 ASP A C 1
ATOM 2159 O O . ASP A 1 284 ? -7.548 54.742 -28.894 1.00 40.78 284 ASP A O 1
ATOM 2163 N N . SER A 1 285 ? -9.186 53.834 -30.010 1.00 41.91 285 SER A N 1
ATOM 2164 C CA . SER A 1 285 ? -10.504 53.266 -30.378 1.00 41.91 285 SER A CA 1
ATOM 2165 C C . SER A 1 285 ? -10.383 52.213 -31.513 1.00 41.91 285 SER A C 1
ATOM 2167 O O . SER A 1 285 ? -9.384 52.133 -32.223 1.00 41.91 285 SER A O 1
ATOM 2169 N N . GLU A 1 286 ? -11.433 51.391 -31.609 1.00 44.62 286 GLU A N 1
ATOM 2170 C CA . GLU A 1 286 ? -11.934 50.461 -32.652 1.00 44.62 286 GLU A CA 1
ATOM 2171 C C . GLU A 1 286 ? -11.752 50.789 -34.168 1.00 44.62 286 GLU A C 1
ATOM 2173 O O . GLU A 1 286 ? -11.342 51.897 -34.507 1.00 44.62 286 GLU A O 1
ATOM 2178 N N . PRO A 1 287 ? -12.211 49.928 -35.126 1.00 57.53 287 PRO A N 1
ATOM 2179 C CA . PRO A 1 287 ? -12.474 48.469 -35.119 1.00 57.53 287 PRO A CA 1
ATOM 2180 C C . PRO A 1 287 ? -11.951 47.758 -36.409 1.00 57.53 287 PRO A C 1
ATOM 2182 O O . PRO A 1 287 ? -11.107 48.274 -37.138 1.00 57.53 287 PRO A O 1
ATOM 2185 N N . ALA A 1 288 ? -12.473 46.560 -36.712 1.00 43.72 288 ALA A N 1
ATOM 2186 C CA . ALA A 1 288 ? -12.250 45.804 -37.951 1.00 43.72 288 ALA A CA 1
ATOM 2187 C C . ALA A 1 288 ? -13.531 45.642 -38.809 1.00 43.72 288 ALA A C 1
ATOM 2189 O O . ALA A 1 288 ? -14.633 45.798 -38.289 1.00 43.72 288 ALA A O 1
ATOM 2190 N N . ALA A 1 289 ? -13.331 45.164 -40.051 1.00 45.81 289 ALA A N 1
ATOM 2191 C CA . ALA A 1 289 ? -14.290 44.563 -41.006 1.00 45.81 289 ALA A CA 1
ATOM 2192 C C . ALA A 1 289 ? -14.891 45.448 -42.130 1.00 45.81 289 ALA A C 1
ATOM 2194 O O . ALA A 1 289 ? -14.802 46.670 -42.101 1.00 45.81 289 ALA A O 1
ATOM 2195 N N . ASP A 1 290 ? -15.460 44.736 -43.119 1.00 43.50 290 ASP A N 1
ATOM 2196 C CA . ASP A 1 290 ? -16.047 45.145 -44.414 1.00 43.50 290 ASP A CA 1
ATOM 2197 C C . ASP A 1 290 ? -15.040 45.559 -45.523 1.00 43.50 290 ASP A C 1
ATOM 2199 O O . ASP A 1 290 ? -14.013 46.174 -45.256 1.00 43.50 290 ASP A O 1
ATOM 2203 N N . GLY A 1 291 ? -15.226 45.238 -46.814 1.00 36.72 291 GLY A N 1
ATOM 2204 C CA . GLY A 1 291 ? -16.243 44.395 -47.459 1.00 36.72 291 GLY A CA 1
ATOM 2205 C C . GLY A 1 291 ? -16.399 44.688 -48.969 1.00 36.72 291 GLY A C 1
ATOM 2206 O O . GLY A 1 291 ? -16.815 45.780 -49.321 1.00 36.72 291 GLY A O 1
ATOM 2207 N N . GLU A 1 292 ? -16.128 43.684 -49.819 1.00 38.91 292 GLU A N 1
ATOM 2208 C CA . GLU A 1 292 ? -16.723 43.449 -51.164 1.00 38.91 292 GLU A CA 1
ATOM 2209 C C . GLU A 1 292 ? -16.414 44.371 -52.390 1.00 38.91 292 GLU A C 1
ATOM 2211 O O . GLU A 1 292 ? -16.646 45.571 -52.361 1.00 38.91 292 GLU A O 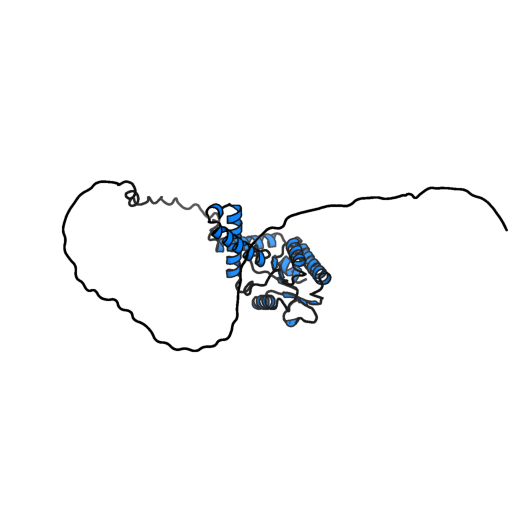1
ATOM 2216 N N . THR A 1 293 ? -16.035 43.736 -53.526 1.00 40.97 293 THR A N 1
ATOM 2217 C CA . THR A 1 293 ? -16.113 44.186 -54.962 1.00 40.97 293 THR A CA 1
ATOM 2218 C C . THR A 1 293 ? -15.395 45.489 -55.400 1.00 40.97 293 THR A C 1
ATOM 2220 O O . THR A 1 293 ? -15.331 46.461 -54.668 1.00 40.97 293 THR A O 1
ATOM 2223 N N . ASP A 1 294 ? -14.791 45.607 -56.591 1.00 44.66 294 ASP A N 1
ATOM 2224 C CA . ASP A 1 294 ? -15.324 45.269 -57.929 1.00 44.66 294 ASP A CA 1
ATOM 2225 C C . ASP A 1 294 ? -14.205 45.036 -58.994 1.00 44.66 294 ASP A C 1
ATOM 2227 O O . ASP A 1 294 ? -13.012 45.066 -58.681 1.00 44.66 294 ASP A O 1
ATOM 2231 N N . GLU A 1 295 ? -14.590 44.758 -60.243 1.00 45.44 295 GLU A N 1
ATOM 2232 C CA . GLU A 1 295 ? -13.746 44.283 -61.355 1.00 45.44 295 GLU A CA 1
ATOM 2233 C C . GLU A 1 295 ? -12.959 45.363 -62.158 1.00 45.44 295 GLU A C 1
ATOM 2235 O O . GLU A 1 295 ? -13.114 46.568 -61.978 1.00 45.44 295 GLU A O 1
ATOM 2240 N N . ALA A 1 296 ? -12.193 44.862 -63.147 1.00 44.47 296 ALA A N 1
ATOM 2241 C CA . ALA A 1 296 ? -11.937 45.436 -64.486 1.00 44.47 296 ALA A CA 1
ATOM 2242 C C . ALA A 1 296 ? -10.545 46.029 -64.846 1.00 44.47 296 ALA A C 1
ATOM 2244 O O . ALA A 1 296 ? -10.108 47.077 -64.386 1.00 44.47 296 ALA A O 1
ATOM 2245 N N . GLU A 1 297 ? -9.922 45.337 -65.811 1.00 44.09 297 GLU A N 1
ATOM 2246 C CA . GLU A 1 297 ? -9.202 45.837 -67.001 1.00 44.09 297 GLU A CA 1
ATOM 2247 C C . GLU A 1 297 ? -8.173 46.988 -66.914 1.00 44.09 297 GLU A C 1
ATOM 2249 O O . GLU A 1 297 ? -8.498 48.172 -66.969 1.00 44.09 297 GLU A O 1
ATOM 2254 N N . SER A 1 298 ? -6.888 46.627 -67.026 1.00 47.84 298 SER A N 1
ATOM 2255 C CA . SER A 1 298 ? -5.929 47.050 -68.083 1.00 47.84 298 SER A CA 1
ATOM 2256 C C . SER A 1 298 ? -4.488 46.734 -67.627 1.00 47.84 298 SER A C 1
ATOM 2258 O O . SER A 1 298 ? -4.195 46.737 -66.440 1.00 47.84 298 SER A O 1
ATOM 2260 N N . GLY A 1 299 ? -3.515 46.403 -68.478 1.00 50.03 299 GLY A N 1
ATOM 2261 C CA . GLY A 1 299 ? -3.522 46.381 -69.938 1.00 50.03 299 GLY A CA 1
ATOM 2262 C C . GLY A 1 299 ? -2.292 47.072 -70.531 1.00 50.03 299 GLY A C 1
ATOM 2263 O O . GLY A 1 299 ? -2.467 48.072 -71.222 1.00 50.03 299 GLY A O 1
ATOM 2264 N N . SER A 1 300 ? -1.076 46.573 -70.258 1.00 47.53 300 SER A N 1
ATOM 2265 C CA . SER A 1 300 ? 0.178 46.748 -71.036 1.00 47.53 300 SER A CA 1
ATOM 2266 C C . SER A 1 300 ? 1.312 45.928 -70.420 1.00 47.53 300 SER A C 1
ATOM 2268 O O . SER A 1 300 ? 1.407 45.947 -69.174 1.00 47.53 300 SER A O 1
#

Nearest PDB structures (foldseek):
  8buu-assembly1_b  TM=9.860E-01  e=1.557E-17  Bacillus subtilis subsp. subtilis str. 168
  8rdw-assembly1_A4  TM=9.585E-01  e=7.245E-17  Psychrobacter urativorans
  7p7u-assembly1_c  TM=9.814E-01  e=2.101E-16  Enterococcus faecalis
  4toi-assembly1_A-2  TM=8.639E-01  e=1.859E-17  Escherichia coli
  5mmm-assembly1_b  TM=9.774E-01  e=5.808E-13  Spinacia oleracea

Mean predicted aligned error: 18.2 Å

Radius of gyration: 36.71 Å; Cα contacts (8 Å, |Δi|>4): 269; chains: 1; bounding box: 67×85×146 Å